Protein AF-A0A8X6HN02-F1 (afdb_monomer)

Mean predicted aligned error: 7.12 Å

Solvent-accessible surface area (backbone atoms only — not comparable to full-atom values): 11106 Å² total; per-residue (Å²): 135,84,81,75,77,73,76,77,75,73,55,66,67,59,53,46,51,54,50,59,74,65,63,52,75,76,54,28,46,44,58,98,80,38,50,38,28,74,19,7,43,42,25,61,61,29,62,76,74,53,45,43,25,30,63,88,34,75,57,55,61,65,59,53,56,48,50,49,67,78,41,48,88,45,48,56,96,58,94,55,69,80,38,61,24,41,68,33,34,38,48,51,52,49,49,51,24,51,75,45,71,40,63,60,59,36,74,68,53,41,49,51,41,30,36,17,64,23,65,72,3,54,53,33,32,60,52,55,55,52,41,58,55,34,49,81,70,39,29,40,74,52,89,61,49,58,39,43,37,38,35,55,80,42,47,48,33,33,40,39,34,40,43,34,42,35,37,32,24,34,44,41,95,87,73,44,82,50,60,76,74,52,74,45,78,48,74,50,76,51,72,51,71,53,69,89,84,71,78,76,128

Radius of gyration: 19.94 Å; Cα contacts (8 Å, |Δi|>4): 334; chains: 1; bounding box: 62×34×71 Å

Foldseek 3Di:
DDDDPPPPPPDLVVLLVVLVVVQDLVLQFFDPPQLQLLLLVQLVVFVLVAWEAEQNRTDDSVNLVVLCVVCVVLFDPDDDSNHRCLVSSLSSQQVVCVVNVHDAADPVVSSRCSRRVGCRGNVVSVQVSSQVSQVSVQKHWDDKHWYWYWYDPDNFKIKIKIWIWTFIFGQDPVRDTDDTDDIDIDMDIDMGGDPVPPPPD

Secondary structure (DSSP, 8-state):
-----------HHHHHHHHHHT--GGGGSPPTT-HHHHTTHHHHHHTTTSEEEETTEEEPHHHHHHHHHHTGGGS-SS--TTS--HHHHHHHHHHHHHHTTPPPPPHHHHHHHHHHSSTTTHHHHHHHHHHHHHHTTTEEE-S-EEEEEEEEEETTEEEEEEEEEEEEEEE-TTS-EEEEEEEEEEEEEEEEE--TT----

Nearest PDB structures (foldseek):
  7lhd-assembly1_IJ  TM=5.377E-01  e=2.340E-01  Qubevirus durum
  5vly-assembly1_A  TM=5.359E-01  e=3.553E-01  Qubevirus durum
  7tje-assembly1_A  TM=5.320E-01  e=4.512E-01  Bacteriophage sp.
  3lk4-assembly12_8  TM=4.249E-01  e=3.772E-01  Gallus gallus
  4akr-assembly2_D  TM=2.835E-01  e=2.798E-01  Dictyostelium discoideum AX2

Structure (mmCIF, N/CA/C/O backbone):
data_AF-A0A8X6HN02-F1
#
_entry.id   AF-A0A8X6HN02-F1
#
loop_
_atom_site.group_PDB
_atom_site.id
_atom_site.type_symbol
_atom_site.label_atom_id
_atom_site.label_alt_id
_atom_site.label_comp_id
_atom_site.label_asym_id
_atom_site.label_entity_id
_atom_site.label_seq_id
_atom_site.pdbx_PDB_ins_code
_atom_site.Cartn_x
_atom_site.Cartn_y
_atom_site.Cartn_z
_atom_site.occupancy
_atom_site.B_iso_or_equiv
_atom_site.auth_seq_id
_atom_site.auth_comp_id
_atom_site.auth_asym_id
_atom_site.auth_atom_id
_atom_site.pdbx_PDB_model_num
ATOM 1 N N . MET A 1 1 ? 42.655 6.999 -36.776 1.00 36.28 1 MET A N 1
ATOM 2 C CA . MET A 1 1 ? 41.777 5.921 -36.279 1.00 36.28 1 MET A CA 1
ATOM 3 C C . MET A 1 1 ? 41.527 6.195 -34.807 1.00 36.28 1 MET A C 1
ATOM 5 O O . MET A 1 1 ? 42.443 6.003 -34.022 1.00 36.28 1 MET A O 1
ATOM 9 N N . SER A 1 2 ? 40.370 6.755 -34.441 1.00 39.03 2 SER A N 1
ATOM 10 C CA . SER A 1 2 ? 40.001 6.890 -33.028 1.00 39.03 2 SER A CA 1
ATOM 11 C C . SER A 1 2 ? 39.350 5.587 -32.590 1.00 39.03 2 SER A C 1
ATOM 13 O O . SER A 1 2 ? 38.272 5.241 -33.067 1.00 39.03 2 SER A O 1
ATOM 15 N N . SER A 1 3 ? 40.027 4.849 -31.719 1.00 44.03 3 SER A N 1
ATOM 16 C CA . SER A 1 3 ? 39.416 3.762 -30.969 1.00 44.03 3 SER A CA 1
ATOM 17 C C . SER A 1 3 ? 38.422 4.376 -29.985 1.00 44.03 3 SER A C 1
ATOM 19 O O . SER A 1 3 ? 38.820 4.942 -28.966 1.00 44.03 3 SER A O 1
ATOM 21 N N . SER A 1 4 ? 37.136 4.318 -30.312 1.00 46.94 4 SER A N 1
ATOM 22 C CA . SER A 1 4 ? 36.069 4.555 -29.348 1.00 46.94 4 SER A CA 1
ATOM 23 C C . SER A 1 4 ? 36.165 3.438 -28.315 1.00 46.94 4 SER A C 1
ATOM 25 O O . SER A 1 4 ? 35.897 2.279 -28.626 1.00 46.94 4 SER A O 1
ATOM 27 N N . ILE A 1 5 ? 36.612 3.771 -27.108 1.00 44.69 5 ILE A N 1
ATOM 28 C CA . ILE A 1 5 ? 36.441 2.904 -25.946 1.00 44.69 5 ILE A CA 1
ATOM 29 C C . ILE A 1 5 ? 34.928 2.804 -25.773 1.00 44.69 5 ILE A C 1
ATOM 31 O O . ILE A 1 5 ? 34.278 3.799 -25.459 1.00 44.69 5 ILE A O 1
ATOM 35 N N . SER A 1 6 ? 34.347 1.646 -26.084 1.00 45.44 6 SER A N 1
ATOM 36 C CA . SER A 1 6 ? 32.984 1.366 -25.661 1.00 45.44 6 SER A CA 1
ATOM 37 C C . SER A 1 6 ? 33.009 1.398 -24.141 1.00 45.44 6 SER A C 1
ATOM 39 O O . SER A 1 6 ? 33.669 0.552 -23.536 1.00 45.44 6 SER A O 1
ATOM 41 N N . GLU A 1 7 ? 32.352 2.380 -23.529 1.00 46.88 7 GLU A N 1
ATOM 42 C CA . GLU A 1 7 ? 31.958 2.259 -22.131 1.00 46.88 7 GLU A CA 1
ATOM 43 C C . GLU A 1 7 ? 31.236 0.914 -22.019 1.00 46.88 7 GLU A C 1
ATOM 45 O O . GLU A 1 7 ? 30.189 0.715 -22.643 1.00 46.88 7 GLU A O 1
ATOM 50 N N . GLU A 1 8 ? 31.847 -0.052 -21.328 1.00 52.16 8 GLU A N 1
ATOM 51 C CA . GLU A 1 8 ? 31.150 -1.265 -20.925 1.00 52.16 8 GLU A CA 1
ATOM 52 C C . GLU A 1 8 ? 29.955 -0.792 -20.106 1.00 52.16 8 GLU A C 1
ATOM 54 O O . GLU A 1 8 ? 30.098 -0.393 -18.951 1.00 52.16 8 GLU A O 1
ATOM 59 N N . LYS A 1 9 ? 28.774 -0.759 -20.733 1.00 57.25 9 LYS A N 1
ATOM 60 C CA . LYS A 1 9 ? 27.532 -0.557 -20.001 1.00 57.25 9 LYS A CA 1
ATOM 61 C C . LYS A 1 9 ? 27.486 -1.664 -18.960 1.00 57.25 9 LYS A C 1
ATOM 63 O O . LYS A 1 9 ? 27.439 -2.843 -19.318 1.00 57.25 9 LYS A O 1
ATOM 68 N N . GLU A 1 10 ? 27.566 -1.262 -17.697 1.00 65.50 10 GLU A N 1
ATOM 69 C CA . GLU A 1 10 ? 27.508 -2.153 -16.548 1.00 65.50 10 GLU A CA 1
ATOM 70 C C . GLU A 1 10 ? 26.323 -3.115 -16.724 1.00 65.50 10 GLU A C 1
ATOM 72 O O . GLU A 1 10 ? 25.271 -2.735 -17.242 1.00 65.50 10 GLU A O 1
ATOM 77 N N . ASN A 1 11 ? 26.515 -4.396 -16.402 1.00 75.06 11 ASN A N 1
ATOM 78 C CA . ASN A 1 11 ? 25.484 -5.403 -16.626 1.00 75.06 11 ASN A CA 1
ATOM 79 C C . ASN A 1 11 ? 24.198 -4.980 -15.877 1.00 75.06 11 ASN A C 1
ATOM 81 O O . ASN A 1 11 ? 24.263 -4.849 -14.653 1.00 75.06 11 ASN A O 1
ATOM 85 N N . PRO A 1 12 ? 23.037 -4.837 -16.552 1.00 70.19 12 PRO A N 1
ATOM 86 C CA . PRO A 1 12 ? 21.799 -4.371 -15.923 1.00 70.19 12 PRO A CA 1
ATOM 87 C C . PRO A 1 12 ? 21.426 -5.163 -14.665 1.00 70.19 12 PRO A C 1
ATOM 89 O O . PRO A 1 12 ? 20.889 -4.616 -13.707 1.00 70.19 12 PRO A O 1
ATOM 92 N N . VAL A 1 13 ? 21.749 -6.461 -14.637 1.00 74.12 13 VAL A N 1
ATOM 93 C CA . VAL A 1 13 ? 21.521 -7.338 -13.482 1.00 74.12 13 VAL A CA 1
ATOM 94 C C . VAL A 1 13 ? 22.422 -6.959 -12.304 1.00 74.12 13 VAL A C 1
ATOM 96 O O . VAL A 1 13 ? 21.977 -6.990 -11.159 1.00 74.12 13 VAL A O 1
ATOM 99 N N . VAL A 1 14 ? 23.681 -6.597 -12.561 1.00 79.94 14 VAL A N 1
ATOM 100 C CA . VAL A 1 14 ? 24.628 -6.131 -11.533 1.00 79.94 14 VAL A CA 1
ATOM 101 C C . VAL A 1 14 ? 24.192 -4.772 -10.988 1.00 79.94 14 VAL A C 1
ATOM 103 O O . VAL A 1 14 ? 24.166 -4.591 -9.769 1.00 79.94 14 VAL A O 1
ATOM 106 N N . THR A 1 15 ? 23.766 -3.854 -11.859 1.00 78.44 15 THR A N 1
ATOM 107 C CA . THR A 1 15 ? 23.250 -2.540 -11.457 1.00 78.44 15 THR A CA 1
ATOM 108 C C . THR A 1 15 ? 21.973 -2.675 -10.622 1.00 78.44 15 THR A C 1
ATOM 110 O O . THR A 1 15 ? 21.894 -2.088 -9.543 1.00 78.44 15 THR A O 1
ATOM 113 N N . LEU A 1 16 ? 21.013 -3.511 -11.043 1.00 75.31 16 LEU A N 1
ATOM 114 C CA . LEU A 1 16 ? 19.782 -3.780 -10.286 1.00 75.31 16 LEU A CA 1
ATOM 115 C C . LEU A 1 16 ? 20.070 -4.396 -8.912 1.00 75.31 16 LEU A C 1
ATOM 117 O O . LEU A 1 16 ? 19.516 -3.942 -7.914 1.00 75.31 16 LEU A O 1
ATOM 121 N N . ARG A 1 17 ? 20.971 -5.388 -8.833 1.00 79.06 17 ARG A N 1
ATOM 122 C CA . ARG A 1 17 ? 21.394 -5.973 -7.547 1.00 79.06 17 ARG A CA 1
ATOM 123 C C . ARG A 1 17 ? 22.011 -4.923 -6.629 1.00 79.06 17 ARG A C 1
ATOM 125 O O . ARG A 1 17 ? 21.608 -4.804 -5.478 1.00 79.06 17 ARG A O 1
ATOM 132 N N . THR A 1 18 ? 22.922 -4.112 -7.159 1.00 81.88 18 THR A N 1
ATOM 133 C CA . THR A 1 18 ? 23.586 -3.045 -6.400 1.00 81.88 18 THR A CA 1
ATOM 134 C C . THR A 1 18 ? 22.593 -1.988 -5.903 1.00 81.88 18 THR A C 1
ATOM 136 O O . THR A 1 18 ? 22.734 -1.476 -4.793 1.00 81.88 18 THR A O 1
ATOM 139 N N . GLN A 1 19 ? 21.583 -1.629 -6.702 1.00 78.25 19 GLN A N 1
ATOM 140 C CA . GLN A 1 19 ? 20.538 -0.692 -6.281 1.00 78.25 19 GLN A CA 1
ATOM 141 C C . GLN A 1 19 ? 19.616 -1.295 -5.220 1.00 78.25 19 GLN A C 1
ATOM 143 O O . GLN A 1 19 ? 19.303 -0.612 -4.246 1.00 78.25 19 GLN A O 1
ATOM 148 N N . ALA A 1 20 ? 19.243 -2.569 -5.365 1.00 77.50 20 ALA A N 1
ATOM 149 C CA . ALA A 1 20 ? 18.461 -3.289 -4.366 1.00 77.50 20 ALA A CA 1
ATOM 150 C C . ALA A 1 20 ? 19.196 -3.362 -3.015 1.00 77.50 20 ALA A C 1
ATOM 152 O O . ALA A 1 20 ? 18.596 -3.107 -1.978 1.00 77.50 20 ALA A O 1
ATOM 153 N N . GLU A 1 21 ? 20.511 -3.605 -3.014 1.00 80.31 21 GLU A N 1
ATOM 154 C CA . GLU A 1 21 ? 21.339 -3.585 -1.796 1.00 80.31 21 GLU A CA 1
ATOM 155 C C . GLU A 1 21 ? 21.412 -2.197 -1.138 1.00 80.31 21 GLU A C 1
ATOM 157 O O . GLU A 1 21 ? 21.536 -2.079 0.080 1.00 80.31 21 GLU A O 1
ATOM 162 N N . LYS A 1 22 ? 21.313 -1.128 -1.936 1.00 79.69 22 LYS A N 1
ATOM 163 C CA . LYS A 1 22 ? 21.281 0.265 -1.462 1.00 79.69 22 LYS A CA 1
ATOM 164 C C . LYS A 1 22 ? 19.866 0.751 -1.132 1.00 79.69 22 LYS A C 1
ATOM 166 O O . LYS A 1 22 ? 19.693 1.924 -0.781 1.00 79.69 22 LYS A O 1
ATOM 171 N N . PHE A 1 23 ? 18.850 -0.100 -1.272 1.00 80.56 23 PHE A N 1
ATOM 172 C CA . PHE A 1 23 ? 17.465 0.275 -1.042 1.00 80.56 23 PHE A CA 1
ATOM 173 C C . PHE A 1 23 ? 17.213 0.475 0.456 1.00 80.56 23 PHE A C 1
ATOM 175 O O . PHE A 1 23 ? 17.103 -0.467 1.236 1.00 80.56 23 PHE A O 1
ATOM 182 N N . GLY A 1 24 ? 17.162 1.740 0.871 1.00 80.75 24 GLY A N 1
ATOM 183 C CA . GLY A 1 24 ? 16.934 2.123 2.259 1.00 80.75 24 GLY A CA 1
ATOM 184 C C . GLY A 1 24 ? 15.463 2.386 2.561 1.00 80.75 24 GLY A C 1
ATOM 185 O O . GLY A 1 24 ? 14.729 2.908 1.725 1.00 80.75 24 GLY A O 1
ATOM 186 N N . PHE A 1 25 ? 15.059 2.135 3.809 1.00 79.12 25 PHE A N 1
ATOM 187 C CA . PHE A 1 25 ? 13.698 2.389 4.294 1.00 79.12 25 PHE A CA 1
ATOM 188 C C . PHE A 1 25 ? 13.227 3.841 4.086 1.00 79.12 25 PHE A C 1
ATOM 190 O O . PHE A 1 25 ? 12.047 4.090 3.869 1.00 79.12 25 PHE A O 1
ATOM 197 N N . SER A 1 26 ? 14.138 4.820 4.082 1.00 82.94 26 SER A N 1
ATOM 198 C CA . SER A 1 26 ? 13.790 6.222 3.811 1.00 82.94 26 SER A CA 1
ATOM 199 C C . SER A 1 26 ? 13.181 6.448 2.425 1.00 82.94 26 SER A C 1
ATOM 201 O O . SER A 1 26 ? 12.472 7.430 2.250 1.00 82.94 26 SER A O 1
ATOM 203 N N . LYS A 1 27 ? 13.438 5.555 1.457 1.00 84.56 27 LYS A N 1
ATOM 204 C CA . LYS A 1 27 ? 12.867 5.608 0.101 1.00 84.56 27 LYS A CA 1
ATOM 205 C C . LYS A 1 27 ? 11.417 5.116 0.036 1.00 84.56 27 LYS A C 1
ATOM 207 O O . LYS A 1 27 ? 10.777 5.268 -0.995 1.00 84.56 27 LYS A O 1
ATOM 212 N N . LEU A 1 28 ? 10.914 4.519 1.119 1.00 86.44 28 LEU A N 1
ATOM 213 C CA . LEU A 1 28 ? 9.538 4.029 1.234 1.00 86.44 28 LEU A CA 1
ATOM 214 C C . LEU A 1 28 ? 8.586 5.063 1.819 1.00 86.44 28 LEU A C 1
ATOM 216 O O . LEU A 1 28 ? 7.374 4.886 1.754 1.00 86.44 28 LEU A O 1
ATOM 220 N N . ARG A 1 29 ? 9.120 6.122 2.427 1.00 90.00 29 ARG A N 1
ATOM 221 C CA . ARG A 1 29 ? 8.296 7.159 3.030 1.00 90.00 29 ARG A CA 1
ATOM 222 C C . ARG A 1 29 ? 8.008 8.260 2.034 1.00 90.00 29 ARG A C 1
ATOM 224 O O . ARG A 1 29 ? 8.902 8.690 1.305 1.00 90.00 29 ARG A O 1
ATOM 231 N N . ALA A 1 30 ? 6.778 8.755 2.066 1.00 89.00 30 ALA A N 1
ATOM 232 C CA . ALA A 1 30 ? 6.438 9.967 1.350 1.00 89.00 30 ALA A CA 1
ATOM 233 C C . ALA A 1 30 ? 7.315 11.135 1.841 1.00 89.00 30 ALA A C 1
ATOM 235 O O . ALA A 1 30 ? 7.705 11.210 3.013 1.00 89.00 30 ALA A O 1
ATOM 236 N N . GLY A 1 31 ? 7.638 12.057 0.931 1.00 87.75 31 GLY A N 1
ATOM 237 C CA . GLY A 1 31 ? 8.358 13.281 1.276 1.00 87.75 31 GLY A CA 1
ATOM 238 C C . GLY A 1 31 ? 7.611 14.090 2.341 1.00 87.75 31 GLY A C 1
ATOM 239 O O . GLY A 1 31 ? 6.380 14.122 2.371 1.00 87.75 31 GLY A O 1
ATOM 240 N N . LYS A 1 32 ? 8.346 14.785 3.215 1.00 88.00 32 LYS A N 1
ATOM 241 C CA . LYS A 1 32 ? 7.745 15.635 4.266 1.00 88.00 32 LYS A CA 1
ATOM 242 C C . LYS A 1 32 ? 6.899 16.780 3.699 1.00 88.00 32 LYS A C 1
ATOM 244 O O . LYS A 1 32 ? 6.040 17.314 4.386 1.00 88.00 32 LYS A O 1
ATOM 249 N N . ASP A 1 33 ? 7.179 17.168 2.466 1.00 91.31 33 ASP A N 1
ATOM 250 C CA . ASP A 1 33 ? 6.495 18.184 1.675 1.00 91.31 33 ASP A CA 1
ATOM 251 C C . ASP A 1 33 ? 5.363 17.613 0.803 1.00 91.31 33 ASP A C 1
ATOM 253 O O . ASP A 1 33 ? 4.618 18.378 0.192 1.00 91.31 33 ASP A O 1
ATOM 257 N N . ASN A 1 34 ? 5.178 16.287 0.770 1.00 91.56 34 ASN A N 1
ATOM 258 C CA . ASN A 1 34 ? 4.082 15.653 0.043 1.00 91.56 34 ASN A CA 1
ATOM 259 C C . ASN A 1 34 ? 2.759 15.841 0.804 1.00 91.56 34 ASN A C 1
ATOM 261 O O . ASN A 1 34 ? 2.356 15.003 1.610 1.00 91.56 34 ASN A O 1
ATOM 265 N N . ALA A 1 35 ? 2.101 16.976 0.573 1.00 92.75 35 ALA A N 1
ATOM 266 C CA . ALA A 1 35 ? 0.870 17.346 1.266 1.00 92.75 35 ALA A CA 1
ATOM 267 C C . ALA A 1 35 ? -0.258 16.312 1.094 1.00 92.75 35 ALA A C 1
ATOM 269 O O . ALA A 1 35 ? -0.987 16.070 2.048 1.00 92.75 35 ALA A O 1
ATOM 270 N N . GLU A 1 36 ? -0.372 15.672 -0.076 1.00 93.12 36 GLU A N 1
ATOM 271 C CA . GLU A 1 36 ? -1.428 14.685 -0.351 1.00 93.12 36 GLU A CA 1
ATOM 272 C C . GLU A 1 36 ? -1.232 13.383 0.439 1.00 93.12 36 GLU A C 1
ATOM 274 O O . GLU A 1 36 ? -2.192 12.840 0.988 1.00 93.12 36 GLU A O 1
ATOM 279 N N . ALA A 1 37 ? 0.008 12.898 0.542 1.00 93.88 37 ALA A N 1
ATOM 280 C CA . ALA A 1 37 ? 0.307 11.712 1.339 1.00 93.88 37 ALA A CA 1
ATOM 281 C C . ALA A 1 37 ? 0.177 12.013 2.838 1.00 93.88 37 ALA A C 1
ATOM 283 O O . ALA A 1 37 ? -0.470 11.273 3.579 1.00 93.88 37 ALA A O 1
ATOM 284 N N . ASN A 1 38 ? 0.733 13.145 3.282 1.00 94.25 38 ASN A N 1
ATOM 285 C CA . ASN A 1 38 ? 0.728 13.539 4.692 1.00 94.25 38 ASN A CA 1
ATOM 286 C C . ASN A 1 38 ? -0.671 13.906 5.216 1.00 94.25 38 ASN A C 1
ATOM 288 O O . ASN A 1 38 ? -0.902 13.837 6.420 1.00 94.25 38 ASN A O 1
ATOM 292 N N . SER A 1 39 ? -1.611 14.265 4.338 1.00 94.81 39 SER A N 1
ATOM 293 C CA . SER A 1 39 ? -3.017 14.481 4.695 1.00 94.81 39 SER A CA 1
ATOM 294 C C . SER A 1 39 ? -3.860 13.202 4.676 1.00 94.81 39 SER A C 1
ATOM 296 O O . SER A 1 39 ? -5.046 13.241 4.995 1.00 94.81 39 SER A O 1
ATOM 298 N N . GLY A 1 40 ? -3.278 12.057 4.301 1.00 95.56 40 GLY A N 1
ATOM 299 C CA . GLY A 1 40 ? -3.991 10.791 4.127 1.00 95.56 40 GLY A CA 1
ATOM 300 C C . GLY A 1 40 ? -4.863 10.731 2.867 1.00 95.56 40 GLY A C 1
ATOM 301 O O . GLY A 1 40 ? -5.518 9.713 2.641 1.00 95.56 40 GLY A O 1
ATOM 302 N N . ASN A 1 41 ? -4.870 11.780 2.034 1.00 95.31 41 ASN A N 1
ATOM 303 C CA . ASN A 1 41 ? -5.654 11.818 0.800 1.00 95.31 41 ASN A CA 1
ATOM 304 C C . ASN A 1 41 ? -5.187 10.735 -0.183 1.00 95.31 41 ASN A C 1
ATOM 306 O O . ASN A 1 41 ? -6.005 10.051 -0.789 1.00 95.31 41 ASN A O 1
ATOM 310 N N . THR A 1 42 ? -3.874 10.514 -0.298 1.00 94.94 42 THR A N 1
ATOM 311 C CA . THR A 1 42 ? -3.341 9.450 -1.163 1.00 94.94 42 THR A CA 1
ATOM 312 C C . THR A 1 42 ? -3.835 8.067 -0.724 1.00 94.94 42 THR A C 1
ATOM 314 O O . THR A 1 42 ? -4.343 7.322 -1.555 1.00 94.94 42 THR A O 1
ATOM 317 N N . ALA A 1 43 ? -3.810 7.743 0.576 1.00 96.38 43 ALA A N 1
ATOM 318 C CA . ALA A 1 43 ? -4.387 6.488 1.071 1.00 96.38 43 ALA A CA 1
ATOM 319 C C . ALA A 1 43 ? -5.897 6.394 0.795 1.00 96.38 43 ALA A C 1
ATOM 321 O O . ALA A 1 43 ? -6.368 5.365 0.316 1.00 96.38 43 ALA A O 1
ATOM 322 N N . PHE A 1 44 ? -6.649 7.478 1.018 1.00 95.56 44 PHE A N 1
ATOM 323 C CA . PHE A 1 44 ? -8.066 7.557 0.651 1.00 95.56 44 PHE A CA 1
ATOM 324 C C . PHE A 1 44 ? -8.318 7.310 -0.847 1.00 95.56 44 PHE A C 1
ATOM 326 O O . PHE A 1 44 ? -9.330 6.726 -1.215 1.00 95.56 44 PHE A O 1
ATOM 333 N N . LEU A 1 45 ? -7.442 7.725 -1.751 1.00 94.56 45 LEU A N 1
ATOM 334 C CA . LEU A 1 45 ? -7.626 7.423 -3.172 1.00 94.56 45 LEU A CA 1
ATOM 335 C C . LEU A 1 45 ? -7.224 5.982 -3.504 1.00 94.56 45 LEU A C 1
ATOM 337 O O . LEU A 1 45 ? -7.840 5.340 -4.358 1.00 94.56 45 LEU A O 1
ATOM 341 N N . ASP A 1 46 ? -6.210 5.471 -2.814 1.00 95.25 46 ASP A N 1
ATOM 342 C CA . ASP A 1 46 ? -5.540 4.238 -3.197 1.00 95.25 46 ASP A CA 1
ATOM 343 C C . ASP A 1 46 ? -6.119 2.978 -2.556 1.00 95.25 46 ASP A C 1
ATOM 345 O O . ASP A 1 46 ? -5.895 1.896 -3.098 1.00 95.25 46 ASP A O 1
ATOM 349 N N . PHE A 1 47 ? -6.950 3.069 -1.507 1.00 96.44 47 PHE A N 1
ATOM 350 C CA . PHE A 1 47 ? -7.629 1.876 -0.978 1.00 96.44 47 PHE A CA 1
ATOM 351 C C . PHE A 1 47 ? -8.415 1.116 -2.062 1.00 96.44 47 PHE A C 1
ATOM 353 O O . PHE A 1 47 ? -8.462 -0.105 -2.042 1.00 96.44 47 PHE A O 1
ATOM 360 N N . GLN A 1 48 ? -9.011 1.816 -3.033 1.00 94.19 48 GLN A N 1
ATOM 361 C CA . GLN A 1 48 ? -9.732 1.189 -4.154 1.00 94.19 48 GLN A CA 1
ATOM 362 C C . GLN A 1 48 ? -8.816 0.744 -5.309 1.00 94.19 48 GLN A C 1
ATOM 364 O O . GLN A 1 48 ? -9.230 -0.036 -6.172 1.00 94.19 48 GLN A O 1
ATOM 369 N N . ARG A 1 49 ? -7.579 1.247 -5.355 1.00 91.88 49 ARG A N 1
ATOM 370 C CA . ARG A 1 49 ? -6.621 1.016 -6.449 1.00 91.88 49 ARG A CA 1
ATOM 371 C C . ARG A 1 49 ? -5.625 -0.094 -6.138 1.00 91.88 49 ARG A C 1
ATOM 373 O O . ARG A 1 49 ? -5.104 -0.700 -7.066 1.00 91.88 49 ARG A O 1
ATOM 380 N N . MET A 1 50 ? -5.386 -0.357 -4.859 1.00 92.81 50 MET A N 1
ATOM 381 C CA . MET A 1 50 ? -4.421 -1.338 -4.375 1.00 92.81 50 MET A CA 1
ATOM 382 C C . MET A 1 50 ? -5.113 -2.596 -3.851 1.00 92.81 50 MET A C 1
ATOM 384 O O . MET A 1 50 ? -6.241 -2.544 -3.358 1.00 92.81 50 MET A O 1
ATOM 388 N N . ASP A 1 51 ? -4.408 -3.723 -3.922 1.00 95.44 51 ASP A N 1
ATOM 389 C CA . ASP A 1 51 ? -4.852 -4.982 -3.334 1.00 95.44 51 ASP A CA 1
ATOM 390 C C . ASP A 1 51 ? -4.184 -5.193 -1.967 1.00 95.44 51 ASP A C 1
ATOM 392 O O . ASP A 1 51 ? -2.958 -5.117 -1.829 1.00 95.44 51 ASP A O 1
ATOM 396 N N . PHE A 1 52 ? -5.002 -5.476 -0.948 1.00 97.44 52 PHE A N 1
ATOM 397 C CA . PHE A 1 52 ? -4.549 -5.670 0.429 1.00 97.44 52 PHE A CA 1
ATOM 398 C C . PHE A 1 52 ? -4.837 -7.083 0.931 1.00 97.44 52 PHE A C 1
ATOM 400 O O . PHE A 1 52 ? -5.915 -7.650 0.719 1.00 97.44 52 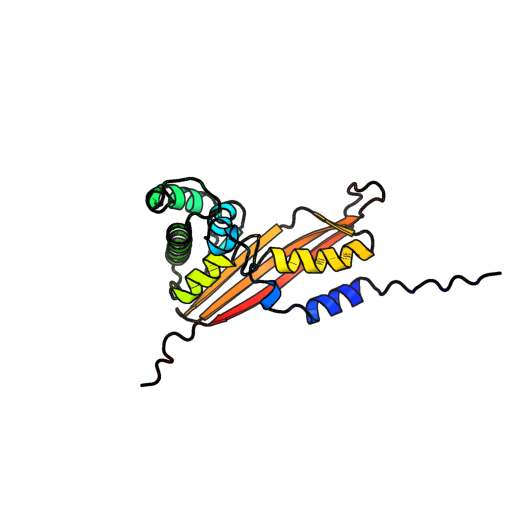PHE A O 1
ATOM 407 N N . VAL A 1 53 ? -3.887 -7.619 1.688 1.00 98.31 53 VAL A N 1
ATOM 408 C CA . VAL A 1 53 ? -4.032 -8.834 2.488 1.00 98.31 53 VAL A CA 1
ATOM 409 C C . VAL A 1 53 ? -3.672 -8.480 3.925 1.00 98.31 53 VAL A C 1
ATOM 411 O O . VAL A 1 53 ? -2.601 -7.947 4.177 1.00 98.31 53 VAL A O 1
ATOM 414 N N . ILE A 1 54 ? -4.553 -8.762 4.880 1.00 98.44 54 ILE A N 1
ATOM 415 C CA . ILE A 1 54 ? -4.303 -8.502 6.301 1.00 98.44 54 ILE A CA 1
ATOM 416 C C . ILE A 1 54 ? -4.313 -9.827 7.055 1.00 98.44 54 ILE A C 1
ATOM 418 O O . ILE A 1 54 ? -5.315 -10.542 6.994 1.00 98.44 54 ILE A O 1
ATOM 422 N N . ASN A 1 55 ? -3.224 -10.177 7.747 1.00 97.62 55 ASN A N 1
ATOM 423 C CA . ASN A 1 55 ? -3.066 -11.457 8.457 1.00 97.62 55 ASN A CA 1
ATOM 424 C C . ASN A 1 55 ? -3.508 -12.667 7.605 1.00 97.62 55 ASN A C 1
ATOM 426 O O . ASN A 1 55 ? -4.270 -13.529 8.048 1.00 97.62 55 ASN A O 1
ATOM 430 N N . GLY A 1 56 ? -3.085 -12.694 6.338 1.00 97.38 56 GLY A N 1
ATOM 431 C CA . GLY A 1 56 ? -3.437 -13.741 5.371 1.00 97.38 56 GLY A CA 1
ATOM 432 C C . GLY A 1 56 ? -4.862 -13.687 4.798 1.00 97.38 56 GLY A C 1
ATOM 433 O O . GLY A 1 56 ? -5.203 -14.516 3.954 1.00 97.38 56 GLY A O 1
ATOM 434 N N . LYS A 1 57 ? -5.708 -12.729 5.199 1.00 98.38 57 LYS A N 1
ATOM 435 C CA . LYS A 1 57 ? -7.061 -12.551 4.652 1.00 98.38 57 LYS A CA 1
ATOM 436 C C . LYS A 1 57 ? -7.106 -11.408 3.636 1.00 98.38 57 LYS A C 1
ATOM 438 O O . LYS A 1 57 ? -6.818 -10.262 3.966 1.00 98.38 57 LYS A O 1
ATOM 443 N N . SER A 1 58 ? -7.510 -11.724 2.405 1.00 98.19 58 SER A N 1
ATOM 444 C CA . SER A 1 58 ? -7.710 -10.727 1.344 1.00 98.19 58 SER A CA 1
ATOM 445 C C . SER A 1 58 ? -8.850 -9.762 1.688 1.00 98.19 58 SER A C 1
ATOM 447 O O . SER A 1 58 ? -9.904 -10.172 2.193 1.00 98.19 58 SER A O 1
ATOM 449 N N . ILE A 1 59 ? -8.622 -8.480 1.408 1.00 98.38 59 ILE A N 1
ATOM 450 C CA . ILE A 1 59 ? -9.595 -7.397 1.537 1.00 98.38 59 ILE A CA 1
ATOM 451 C C . ILE A 1 59 ? -10.141 -7.089 0.142 1.00 98.38 59 ILE A C 1
ATOM 453 O O . ILE A 1 59 ? -9.389 -6.709 -0.752 1.00 98.38 59 ILE A O 1
ATOM 457 N N . SER A 1 60 ? -11.448 -7.263 -0.058 1.00 97.75 60 SER A N 1
ATOM 458 C CA . SER A 1 60 ? -12.079 -7.004 -1.355 1.00 97.75 60 SER A CA 1
ATOM 459 C C . SER A 1 60 ? -12.360 -5.515 -1.568 1.00 97.75 60 SER A C 1
ATOM 461 O O . SER A 1 60 ? -12.648 -4.779 -0.623 1.00 97.75 60 SER A O 1
ATOM 463 N N . ARG A 1 61 ? -12.369 -5.084 -2.835 1.00 96.62 61 ARG A N 1
ATOM 464 C CA . ARG A 1 61 ? -12.788 -3.724 -3.222 1.00 96.62 61 ARG A CA 1
ATOM 465 C C . ARG A 1 61 ? -14.229 -3.412 -2.803 1.00 96.62 61 ARG A C 1
ATOM 467 O O . ARG A 1 61 ? -14.512 -2.276 -2.429 1.00 96.62 61 ARG A O 1
ATOM 474 N N . ASP A 1 62 ? -15.102 -4.422 -2.796 1.00 97.88 62 ASP A N 1
ATOM 475 C CA . ASP A 1 62 ? -16.492 -4.295 -2.339 1.00 97.88 62 ASP A CA 1
ATOM 476 C C . ASP A 1 62 ? -16.568 -3.939 -0.851 1.00 97.88 62 ASP A C 1
ATOM 478 O O . ASP A 1 62 ? -17.253 -2.986 -0.489 1.00 97.88 62 ASP A O 1
ATOM 482 N N . LEU A 1 63 ? -15.794 -4.626 0.001 1.00 98.25 63 LEU A N 1
ATOM 483 C CA . LEU A 1 63 ? -15.704 -4.295 1.425 1.00 98.25 63 LEU A CA 1
ATOM 484 C C . LEU A 1 63 ? -15.196 -2.864 1.618 1.00 98.25 63 LEU A C 1
ATOM 486 O O . LEU A 1 63 ? -15.746 -2.107 2.411 1.00 98.25 63 LEU A O 1
ATOM 490 N N . ILE A 1 64 ? -14.163 -2.464 0.875 1.00 98.12 64 ILE A N 1
ATOM 491 C CA . ILE A 1 64 ? -13.644 -1.094 0.948 1.00 98.12 64 ILE A CA 1
ATOM 492 C C . ILE A 1 64 ? -14.729 -0.098 0.513 1.00 98.12 64 ILE A C 1
ATOM 494 O O . ILE A 1 64 ? -14.911 0.928 1.161 1.00 98.12 64 ILE A O 1
ATOM 498 N N . ALA A 1 65 ? -15.501 -0.395 -0.534 1.00 97.88 65 ALA A N 1
ATOM 499 C CA . ALA A 1 65 ? -16.571 0.482 -1.006 1.00 97.88 65 ALA A CA 1
ATOM 500 C C . ALA A 1 65 ? -17.715 0.613 0.016 1.00 97.88 65 ALA A C 1
ATOM 502 O O . ALA A 1 65 ? -18.324 1.679 0.121 1.00 97.88 65 ALA A O 1
ATOM 503 N N . GLU A 1 66 ? -18.003 -0.443 0.778 1.00 98.31 66 GLU A N 1
ATOM 504 C CA . GLU A 1 66 ? -18.938 -0.404 1.907 1.00 98.31 66 GLU A CA 1
ATOM 505 C C . GLU A 1 66 ? -18.408 0.486 3.036 1.00 98.31 66 GLU A C 1
ATOM 507 O O . GLU A 1 66 ? -19.104 1.414 3.448 1.00 98.31 66 GLU A O 1
ATOM 512 N N . LEU A 1 67 ? -17.147 0.305 3.448 1.00 98.25 67 LEU A N 1
ATOM 513 C CA . LEU A 1 67 ? -16.511 1.133 4.481 1.00 98.25 67 LEU A CA 1
ATOM 514 C C . LEU A 1 67 ? -16.503 2.628 4.120 1.00 98.25 67 LEU A C 1
ATOM 516 O O . LEU A 1 67 ? -16.624 3.477 5.001 1.00 98.25 67 LEU A O 1
ATOM 520 N N . TYR A 1 68 ? -16.409 2.966 2.829 1.00 97.31 68 TYR A N 1
ATOM 521 C CA . TYR A 1 68 ? -16.499 4.355 2.366 1.00 97.31 68 TYR A CA 1
ATOM 522 C C . TYR A 1 68 ? -17.870 4.959 2.632 1.00 97.31 68 TYR A C 1
ATOM 524 O O . TYR A 1 68 ? -17.959 6.098 3.083 1.00 97.31 68 TYR A O 1
ATOM 532 N N . LYS A 1 69 ? -18.932 4.194 2.376 1.00 97.25 69 LYS A N 1
ATOM 533 C CA . LYS A 1 69 ? -20.308 4.633 2.627 1.00 97.25 69 LYS A CA 1
ATOM 534 C C . LYS A 1 69 ? -20.593 4.725 4.122 1.00 97.25 69 LYS A C 1
ATOM 536 O O . LYS A 1 69 ? -21.261 5.652 4.553 1.00 97.25 69 LYS A O 1
ATOM 541 N N . GLU A 1 70 ? -20.085 3.783 4.914 1.00 98.00 70 GLU A N 1
ATOM 542 C CA . GLU A 1 70 ? -20.304 3.752 6.365 1.00 98.00 70 GLU A CA 1
ATOM 543 C C . GLU A 1 70 ? -19.590 4.879 7.120 1.00 98.00 70 GLU A C 1
ATOM 545 O O . GLU A 1 70 ? -19.974 5.229 8.241 1.00 98.00 70 GLU A O 1
ATOM 550 N N . HIS A 1 71 ? -18.516 5.422 6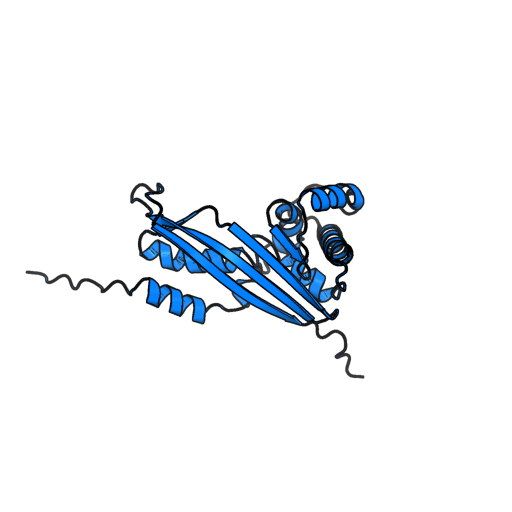.549 1.00 96.88 71 HIS A N 1
ATOM 551 C CA . HIS A 1 71 ? -17.647 6.391 7.215 1.00 96.88 71 HIS A CA 1
ATOM 552 C C . HIS A 1 71 ? -17.528 7.720 6.467 1.00 96.88 71 HIS A C 1
ATOM 554 O O . HIS A 1 71 ? -16.641 8.511 6.781 1.00 96.88 71 HIS A O 1
ATOM 560 N N . ASP A 1 72 ? -18.446 8.004 5.542 1.00 94.94 72 ASP A N 1
ATOM 561 C CA . ASP A 1 72 ? -18.502 9.249 4.767 1.00 94.94 72 ASP A CA 1
ATOM 562 C C . ASP A 1 72 ? -18.487 10.513 5.647 1.00 94.94 72 ASP A C 1
ATOM 564 O O . ASP A 1 72 ? -17.857 11.509 5.311 1.00 94.94 72 ASP A O 1
ATOM 568 N N . SER A 1 73 ? -19.097 10.447 6.829 1.00 95.31 73 SER A N 1
ATOM 569 C CA . SER A 1 73 ? -19.136 11.526 7.818 1.00 95.31 73 SER A CA 1
ATOM 570 C C . SER A 1 73 ? -17.763 11.930 8.368 1.00 95.31 73 SER A C 1
ATOM 572 O O . SER A 1 73 ? -17.646 13.003 8.964 1.00 95.31 73 SER A O 1
ATOM 574 N N . LEU A 1 74 ? -16.735 11.091 8.187 1.00 95.94 74 LEU A N 1
ATOM 575 C CA . LEU A 1 74 ? -15.343 11.390 8.538 1.00 95.94 74 LEU A CA 1
ATOM 576 C C . LEU A 1 74 ? -14.577 12.080 7.405 1.00 95.94 74 LEU A C 1
ATOM 578 O O . LEU A 1 74 ? -13.438 12.492 7.626 1.00 95.94 74 LEU A O 1
ATOM 582 N N . LEU A 1 75 ? -15.160 12.182 6.207 1.00 93.75 75 LEU A N 1
ATOM 583 C CA . LEU A 1 75 ? -14.546 12.899 5.099 1.00 93.75 75 LEU A CA 1
ATOM 584 C C . LEU A 1 75 ? -14.593 14.412 5.357 1.00 93.75 75 LEU A C 1
ATOM 586 O O . LEU A 1 75 ? -15.534 14.923 5.980 1.00 93.75 75 LEU A O 1
ATOM 590 N N . PRO A 1 76 ? -13.584 15.154 4.881 1.00 90.31 76 PRO A N 1
ATOM 591 C CA . PRO A 1 76 ? -13.603 16.603 4.963 1.00 90.31 76 PRO A CA 1
ATOM 592 C C . PRO A 1 76 ? -14.801 17.185 4.201 1.00 90.31 76 PRO A C 1
ATOM 594 O O . PRO A 1 76 ? -15.232 16.672 3.172 1.00 90.31 76 PRO A O 1
ATOM 597 N N . LYS A 1 77 ? -15.358 18.280 4.730 1.00 83.81 77 LYS A N 1
ATOM 598 C CA . LYS A 1 77 ? -16.561 18.932 4.175 1.00 83.81 77 LYS A CA 1
ATOM 599 C C . LYS A 1 77 ? -16.285 19.738 2.904 1.00 83.81 77 LYS A C 1
ATOM 601 O O . LYS A 1 77 ? -17.225 20.114 2.207 1.00 83.81 77 LYS A O 1
ATOM 606 N N . SER A 1 78 ? -15.021 20.036 2.641 1.00 76.50 78 SER A N 1
ATOM 607 C CA . SER A 1 78 ? -14.523 20.643 1.413 1.00 76.50 78 SER A CA 1
ATOM 608 C C . SER A 1 78 ? -13.642 19.636 0.689 1.00 76.50 78 SER A C 1
ATOM 610 O O . SER A 1 78 ? -12.905 18.879 1.312 1.00 76.50 78 SER A O 1
ATOM 612 N N . GLU A 1 79 ? -13.703 19.643 -0.639 1.00 66.31 79 GLU A N 1
ATOM 613 C CA . GLU A 1 79 ? -12.767 18.888 -1.464 1.00 66.31 79 GLU A CA 1
ATOM 614 C C . GLU A 1 79 ? -11.526 19.753 -1.707 1.00 66.31 79 GLU A C 1
ATOM 616 O O . GLU A 1 79 ? -11.585 20.805 -2.347 1.00 66.31 79 GLU A O 1
ATOM 621 N N . GLY A 1 80 ? -10.385 19.329 -1.169 1.00 64.88 80 GLY A N 1
ATOM 622 C CA . GLY A 1 80 ? -9.112 20.017 -1.336 1.00 64.88 80 GLY A CA 1
ATOM 623 C C . GLY A 1 80 ? -7.931 19.113 -1.000 1.00 64.88 80 GLY A C 1
ATOM 624 O O . GLY A 1 80 ? -8.031 18.224 -0.159 1.00 64.88 80 GLY A O 1
ATOM 625 N N . LYS A 1 81 ? -6.785 19.347 -1.649 1.00 57.47 81 LYS A N 1
ATOM 626 C CA . LYS A 1 81 ? -5.555 18.545 -1.475 1.00 57.47 81 LYS A CA 1
ATOM 627 C C . LYS A 1 81 ? -4.942 18.629 -0.066 1.00 57.47 81 LYS A C 1
ATOM 629 O O . LYS A 1 81 ? -4.158 17.763 0.307 1.00 57.47 81 LYS A O 1
ATOM 634 N N . ASN A 1 82 ? -5.318 19.655 0.701 1.00 66.44 82 ASN A N 1
ATOM 635 C CA . ASN A 1 82 ? -4.802 19.945 2.044 1.00 66.44 82 ASN A CA 1
ATOM 636 C C . ASN A 1 82 ? -5.795 19.602 3.161 1.00 66.44 82 ASN A C 1
ATOM 638 O O . ASN A 1 82 ? -5.565 19.949 4.317 1.00 66.44 82 ASN A O 1
ATOM 642 N N . GLU A 1 83 ? -6.918 18.989 2.809 1.00 87.00 83 GLU A N 1
ATOM 643 C CA . GLU A 1 83 ? -7.919 18.578 3.780 1.00 87.00 83 GLU A CA 1
ATOM 644 C C . GLU A 1 83 ? -7.463 17.316 4.505 1.00 87.00 83 GLU A C 1
ATOM 646 O O . GLU A 1 83 ? -6.763 16.488 3.929 1.00 87.00 83 GLU A O 1
ATOM 651 N N . ASP A 1 84 ? -7.829 17.174 5.776 1.00 93.12 84 ASP A N 1
ATOM 652 C CA . ASP A 1 84 ? -7.350 16.067 6.602 1.00 93.12 84 ASP A CA 1
ATOM 653 C C . ASP A 1 84 ? -8.219 14.815 6.408 1.00 93.12 84 ASP A C 1
ATOM 655 O O . ASP A 1 84 ? -9.262 14.657 7.043 1.00 93.12 84 ASP A O 1
ATOM 659 N N . TYR A 1 85 ? -7.780 13.907 5.533 1.00 96.31 85 TYR A N 1
ATOM 660 C CA . TYR A 1 85 ? -8.413 12.603 5.296 1.00 96.31 85 TYR A CA 1
ATOM 661 C C . TYR A 1 85 ? -7.932 11.529 6.279 1.00 96.31 85 TYR A C 1
ATOM 663 O O . TYR A 1 85 ? -8.458 10.411 6.281 1.00 96.31 85 TYR A O 1
ATOM 671 N N . ARG A 1 86 ? -6.947 11.825 7.139 1.00 96.50 86 ARG A N 1
ATOM 672 C CA . ARG A 1 86 ? -6.370 10.834 8.060 1.00 96.50 86 ARG A CA 1
ATOM 673 C C . ARG A 1 86 ? -7.396 10.202 9.001 1.00 96.50 86 ARG A C 1
ATOM 675 O O . ARG A 1 86 ? -7.287 8.993 9.209 1.00 96.50 86 ARG A O 1
ATOM 682 N N . PRO A 1 87 ? -8.400 10.919 9.556 1.00 97.31 87 PRO A N 1
ATOM 683 C CA . PRO A 1 87 ? -9.427 10.290 10.387 1.00 97.31 87 PRO A CA 1
ATOM 684 C C . PRO A 1 87 ? -10.181 9.181 9.647 1.00 97.31 87 PRO A C 1
ATOM 686 O O . PRO A 1 87 ? -10.354 8.087 10.190 1.00 97.31 87 PRO A O 1
ATOM 689 N N . PHE A 1 88 ? -10.565 9.441 8.395 1.00 97.62 88 PHE A N 1
ATOM 690 C CA . PHE A 1 88 ? -11.217 8.466 7.531 1.00 97.62 88 PHE A CA 1
ATOM 691 C C . PHE A 1 88 ? -10.278 7.296 7.208 1.00 97.62 88 PHE A C 1
ATOM 693 O O . PHE A 1 88 ? -10.612 6.142 7.475 1.00 97.62 88 PHE A O 1
ATOM 700 N N . ALA A 1 89 ? -9.073 7.577 6.703 1.00 97.75 89 ALA A N 1
ATOM 701 C CA . ALA A 1 89 ? -8.143 6.534 6.276 1.00 97.75 89 ALA A CA 1
ATOM 702 C C . ALA A 1 89 ? -7.720 5.616 7.435 1.00 97.75 89 ALA A C 1
ATOM 704 O O . ALA A 1 89 ? -7.704 4.390 7.305 1.00 97.75 89 ALA A O 1
ATOM 705 N N . ARG A 1 90 ? -7.474 6.194 8.617 1.00 98.38 90 ARG A N 1
ATOM 706 C CA . ARG A 1 90 ? -7.214 5.449 9.854 1.00 98.38 90 ARG A CA 1
ATOM 707 C C . ARG A 1 90 ? -8.380 4.532 10.205 1.00 98.38 90 ARG A C 1
ATOM 709 O O . ARG A 1 90 ? -8.161 3.400 10.633 1.00 98.38 90 ARG A O 1
ATOM 716 N N . LYS A 1 91 ? -9.617 5.017 10.067 1.00 98.44 91 LYS A N 1
ATOM 717 C CA . LYS A 1 91 ? -10.819 4.233 10.358 1.00 98.44 91 LYS A CA 1
ATOM 718 C C . LYS A 1 91 ? -10.955 3.052 9.396 1.00 98.44 91 LYS A C 1
ATOM 720 O O . LYS A 1 91 ? -11.170 1.943 9.876 1.00 98.44 91 LYS A O 1
ATOM 725 N N . VAL A 1 92 ? -10.742 3.260 8.096 1.00 98.50 92 VAL A N 1
ATOM 726 C CA . VAL A 1 92 ? -10.752 2.186 7.087 1.00 98.50 92 VAL A CA 1
ATOM 727 C C . VAL A 1 92 ? -9.719 1.110 7.420 1.00 98.50 92 VAL A C 1
ATOM 729 O O . VAL A 1 92 ? -10.092 -0.056 7.531 1.00 98.50 92 VAL A O 1
ATOM 732 N N . PHE A 1 93 ? -8.463 1.479 7.708 1.00 98.44 93 PHE A N 1
ATOM 733 C CA . PHE A 1 93 ? -7.460 0.501 8.149 1.00 98.44 93 PHE A CA 1
ATOM 734 C C . PHE A 1 93 ? -7.914 -0.270 9.399 1.00 98.44 93 PHE A C 1
ATOM 736 O O . PHE A 1 93 ? -7.853 -1.499 9.407 1.00 98.44 93 PHE A O 1
ATOM 743 N N . LYS A 1 94 ? -8.422 0.413 10.441 1.00 98.50 94 LYS A N 1
ATOM 744 C CA . LYS A 1 94 ? -8.933 -0.250 11.661 1.00 98.50 94 LYS A CA 1
ATOM 745 C C . LYS A 1 94 ? -10.004 -1.298 11.336 1.00 98.50 94 LYS A C 1
ATOM 747 O O . LYS A 1 94 ? -9.981 -2.383 11.915 1.00 98.50 94 LYS A O 1
ATOM 752 N N . GLU A 1 95 ? -10.935 -0.991 10.436 1.00 98.56 95 GLU A N 1
ATOM 753 C CA . GLU A 1 95 ? -11.988 -1.932 10.042 1.00 98.56 95 GLU A CA 1
ATOM 754 C C . GLU A 1 95 ? -11.464 -3.071 9.152 1.00 98.56 95 GLU A C 1
ATOM 756 O O . GLU A 1 95 ? -11.896 -4.209 9.327 1.00 98.56 95 GLU A O 1
ATOM 761 N N . MET A 1 96 ? -10.461 -2.835 8.296 1.00 98.56 96 MET A N 1
ATOM 762 C CA . MET A 1 96 ? -9.780 -3.905 7.550 1.00 98.56 96 MET A CA 1
ATOM 763 C C . MET A 1 96 ? -9.123 -4.930 8.493 1.00 98.56 96 MET A C 1
ATOM 765 O O . MET A 1 96 ? -9.324 -6.133 8.316 1.00 98.56 96 MET A O 1
ATOM 769 N N . PHE A 1 97 ? -8.409 -4.479 9.536 1.00 98.56 97 PHE A N 1
ATOM 770 C CA . PHE A 1 97 ? -7.838 -5.371 10.559 1.00 98.56 97 PHE A CA 1
ATOM 771 C C . PHE A 1 97 ? -8.920 -6.169 11.295 1.00 98.56 97 PHE A C 1
ATOM 773 O O . PHE A 1 97 ? -8.822 -7.392 11.421 1.00 98.56 97 PHE A O 1
ATOM 780 N N . LYS A 1 98 ? -10.005 -5.513 11.722 1.00 98.25 98 LYS A N 1
ATOM 781 C CA . LYS A 1 98 ? -11.125 -6.194 12.391 1.00 98.25 98 LYS A CA 1
ATOM 782 C C . LYS A 1 98 ? -11.811 -7.216 11.490 1.00 98.25 98 LYS A C 1
ATOM 784 O O . LYS A 1 98 ? -12.082 -8.331 11.931 1.00 98.25 98 LYS A O 1
ATOM 789 N N . TYR A 1 99 ? -12.063 -6.871 10.228 1.00 98.44 99 TYR A N 1
ATOM 790 C CA . TYR A 1 99 ? -12.629 -7.790 9.243 1.00 98.44 99 TYR A CA 1
ATOM 791 C C . TYR A 1 99 ? -11.729 -9.012 9.035 1.00 98.44 99 TYR A C 1
ATOM 793 O O . TYR A 1 99 ? -12.216 -10.144 8.904 1.00 98.44 99 TYR A O 1
ATOM 801 N N . ALA A 1 100 ? -10.412 -8.805 9.049 1.00 98.19 100 ALA A N 1
ATOM 802 C CA . ALA A 1 100 ? -9.423 -9.869 8.992 1.00 98.19 100 ALA A CA 1
ATOM 803 C C . ALA A 1 100 ? -9.372 -10.744 10.259 1.00 98.19 100 ALA A C 1
ATOM 805 O O . ALA A 1 100 ? -8.719 -11.783 10.252 1.00 98.19 100 ALA A O 1
ATOM 806 N N . LYS A 1 101 ? -10.097 -10.368 11.326 1.00 97.62 101 LYS A N 1
ATOM 807 C CA . LYS A 1 101 ? -9.970 -10.929 12.682 1.00 97.62 101 LYS A CA 1
ATOM 808 C C . LYS A 1 101 ? -8.538 -10.821 13.219 1.00 97.62 101 LYS A C 1
ATOM 810 O O . LYS A 1 101 ? -8.111 -11.653 14.017 1.00 97.62 101 LYS A O 1
ATOM 815 N N . ALA A 1 102 ? -7.814 -9.805 12.761 1.00 97.12 102 ALA A N 1
ATOM 816 C CA . ALA A 1 102 ? -6.478 -9.473 13.211 1.00 97.12 102 ALA A CA 1
ATOM 817 C C . ALA A 1 102 ? -6.539 -8.523 14.411 1.00 97.12 102 ALA A C 1
ATOM 819 O O . ALA A 1 102 ? -7.537 -7.831 14.642 1.00 97.12 102 ALA A O 1
ATOM 820 N N . GLU A 1 103 ? -5.445 -8.470 15.161 1.00 96.38 103 GLU A N 1
ATOM 821 C CA . GLU A 1 103 ? -5.235 -7.401 16.126 1.00 96.38 103 GLU A CA 1
ATOM 822 C C . GLU A 1 103 ? -5.129 -6.052 15.402 1.00 96.38 103 GLU A C 1
ATOM 824 O O . GLU A 1 103 ? -4.631 -5.966 14.280 1.00 96.38 103 GLU A O 1
ATOM 829 N N . VAL A 1 104 ? -5.640 -4.996 16.036 1.00 97.31 104 VAL A N 1
ATOM 830 C CA . VAL A 1 104 ? -5.559 -3.637 15.496 1.00 97.31 104 VAL A CA 1
ATOM 831 C C . VAL A 1 104 ? -4.252 -3.002 15.984 1.00 97.31 104 VAL A C 1
ATOM 833 O O . VAL A 1 104 ? -4.057 -2.936 17.204 1.00 97.31 104 VAL A O 1
ATOM 836 N N . PRO A 1 105 ? -3.384 -2.511 15.078 1.00 97.38 105 PRO A N 1
ATOM 837 C CA . PRO A 1 105 ? -2.151 -1.829 15.452 1.00 97.38 105 PRO A CA 1
ATOM 838 C C . PRO A 1 105 ? -2.397 -0.565 16.280 1.00 97.38 105 PRO A C 1
ATOM 840 O O . PRO A 1 105 ? -3.492 0.007 16.271 1.00 97.38 105 PRO A O 1
ATOM 843 N N . SER A 1 106 ? -1.356 -0.097 16.964 1.00 96.69 106 SER A N 1
ATOM 844 C CA . SER A 1 106 ? -1.393 1.142 17.727 1.00 96.69 106 SER A CA 1
ATOM 845 C C . SER A 1 106 ? -1.623 2.352 16.820 1.00 96.69 106 SER A C 1
ATOM 847 O O . SER A 1 106 ? -1.417 2.314 15.602 1.00 96.69 106 SER A O 1
ATOM 849 N N . ASP A 1 107 ? -2.059 3.463 17.413 1.00 95.75 107 ASP A N 1
ATOM 850 C CA . ASP A 1 107 ? -2.375 4.667 16.646 1.00 95.75 107 ASP A CA 1
ATOM 851 C C . ASP A 1 107 ? -1.152 5.253 15.919 1.00 95.75 107 ASP A C 1
ATOM 853 O O . ASP A 1 107 ? -1.328 5.899 14.884 1.00 95.75 107 ASP A O 1
ATOM 857 N N . SER A 1 108 ? 0.067 5.010 16.408 1.00 95.94 108 SER A N 1
ATOM 858 C CA . SER A 1 108 ? 1.299 5.429 15.734 1.00 95.94 108 SER A CA 1
ATOM 859 C C . SER A 1 108 ? 1.588 4.586 14.489 1.00 95.94 108 SER A C 1
ATOM 861 O O . SER A 1 108 ? 1.918 5.146 13.444 1.00 95.94 108 SER A O 1
ATOM 863 N N . ILE A 1 109 ? 1.386 3.263 14.544 1.00 97.00 109 ILE A N 1
ATOM 864 C CA . ILE A 1 109 ? 1.515 2.399 13.360 1.00 97.00 109 ILE A CA 1
ATOM 865 C C . ILE A 1 109 ? 0.416 2.704 12.345 1.00 97.00 109 ILE A C 1
ATOM 867 O O . ILE A 1 109 ? 0.692 2.788 11.152 1.00 97.00 109 ILE A O 1
ATOM 871 N N . LEU A 1 110 ? -0.820 2.917 12.796 1.00 98.06 110 LEU A N 1
ATOM 872 C CA . LEU A 1 110 ? -1.904 3.288 11.890 1.00 98.06 110 LEU A CA 1
ATOM 873 C C . LEU A 1 110 ? -1.630 4.617 11.177 1.00 98.06 110 LEU A C 1
ATOM 875 O O . LEU A 1 110 ? -1.957 4.735 10.003 1.00 98.06 110 LEU A O 1
ATOM 879 N N . GLU A 1 111 ? -1.011 5.593 11.845 1.00 96.88 111 GLU A N 1
ATOM 880 C CA . GLU A 1 111 ? -0.607 6.845 11.191 1.00 96.88 111 GLU A CA 1
ATOM 881 C C . GLU A 1 111 ? 0.488 6.610 10.139 1.00 96.88 111 GLU A C 1
ATOM 883 O O . GLU A 1 111 ? 0.396 7.132 9.031 1.00 96.88 111 GLU A O 1
ATOM 888 N N . GLU A 1 112 ? 1.489 5.775 10.440 1.00 96.38 112 GLU A N 1
ATOM 889 C CA . GLU A 1 112 ? 2.523 5.399 9.467 1.00 96.38 112 GLU A CA 1
ATOM 890 C C . GLU A 1 112 ?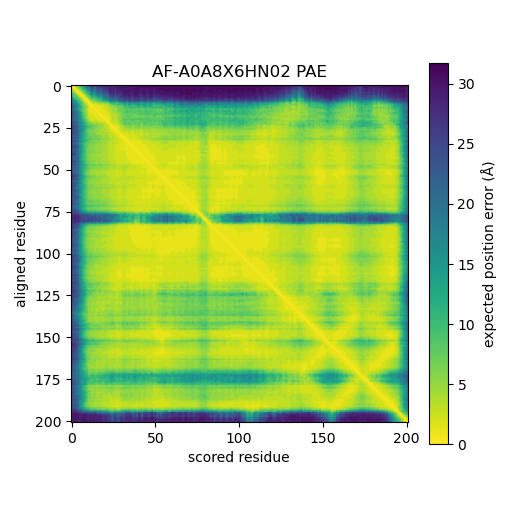 1.905 4.736 8.223 1.00 96.38 112 GLU A C 1
ATOM 892 O O . GLU A 1 112 ? 2.294 5.071 7.101 1.00 96.38 112 GLU A O 1
ATOM 897 N N . LEU A 1 113 ? 0.927 3.839 8.412 1.00 97.19 113 LEU A N 1
ATOM 898 C CA . LEU A 1 113 ? 0.204 3.187 7.318 1.00 97.19 113 LEU A CA 1
ATOM 899 C C . LEU A 1 113 ? -0.627 4.189 6.508 1.00 97.19 113 LEU A C 1
ATOM 901 O O . LEU A 1 113 ? -0.573 4.164 5.284 1.00 97.19 113 LEU A O 1
ATOM 905 N N . VAL A 1 114 ? -1.346 5.103 7.161 1.00 97.50 114 VAL A N 1
ATOM 906 C CA . VAL A 1 114 ? -2.123 6.149 6.474 1.00 97.50 114 VAL A CA 1
ATOM 907 C C . VAL A 1 114 ? -1.236 7.014 5.578 1.00 97.50 114 VAL A C 1
ATOM 909 O O . VAL A 1 114 ? -1.610 7.309 4.446 1.00 97.50 114 VAL A O 1
ATOM 912 N N . ILE A 1 115 ? -0.054 7.401 6.057 1.00 95.69 115 ILE A N 1
ATOM 913 C CA . ILE A 1 115 ? 0.824 8.315 5.317 1.00 95.69 115 ILE A CA 1
ATOM 914 C C . ILE A 1 115 ? 1.593 7.589 4.208 1.00 95.69 115 ILE A C 1
ATOM 916 O O . ILE A 1 115 ? 1.797 8.157 3.135 1.00 95.69 115 ILE A O 1
ATOM 920 N N . ASN A 1 116 ? 2.027 6.344 4.440 1.00 95.44 116 ASN A N 1
ATOM 921 C CA . ASN A 1 116 ? 3.017 5.694 3.574 1.00 95.44 116 ASN A CA 1
ATOM 922 C C . ASN A 1 116 ? 2.536 4.410 2.887 1.00 95.44 116 ASN A C 1
ATOM 924 O O . ASN A 1 116 ? 3.125 4.024 1.882 1.00 95.44 116 ASN A O 1
ATOM 928 N N . CYS A 1 117 ? 1.488 3.740 3.368 1.00 94.94 117 CYS A N 1
ATOM 929 C CA . CYS A 1 117 ? 0.966 2.516 2.749 1.00 94.94 117 CYS A CA 1
ATOM 930 C C . CYS A 1 117 ? 0.030 2.851 1.575 1.00 94.94 117 CYS A C 1
ATOM 932 O O . CYS A 1 117 ? -1.173 2.608 1.624 1.00 94.94 117 CYS A O 1
ATOM 934 N N . ASN A 1 118 ? 0.589 3.495 0.550 1.00 92.50 118 ASN A N 1
ATOM 935 C CA . ASN A 1 118 ? -0.114 3.985 -0.635 1.00 92.50 118 ASN A CA 1
ATOM 936 C C . ASN A 1 118 ? 0.845 4.118 -1.839 1.00 92.50 118 ASN A C 1
ATOM 938 O O . ASN A 1 118 ? 2.049 3.852 -1.710 1.00 92.50 118 ASN A O 1
ATOM 942 N N . GLN A 1 119 ? 0.330 4.568 -2.991 1.00 87.25 119 GLN A N 1
ATOM 943 C CA . GLN A 1 119 ? 1.098 4.679 -4.235 1.00 87.25 119 GLN A CA 1
ATOM 944 C C . GLN A 1 119 ? 2.274 5.654 -4.150 1.00 87.25 119 GLN A C 1
ATOM 946 O O . GLN A 1 119 ? 3.259 5.454 -4.851 1.00 87.25 119 GLN A O 1
ATOM 951 N N . ALA A 1 120 ? 2.213 6.677 -3.290 1.00 86.88 120 ALA A N 1
ATOM 952 C CA . ALA A 1 120 ? 3.278 7.669 -3.123 1.00 86.88 120 ALA A CA 1
ATOM 953 C C . ALA A 1 120 ? 4.348 7.272 -2.087 1.00 86.88 120 ALA A C 1
ATOM 955 O O . ALA A 1 120 ? 5.392 7.924 -2.017 1.00 86.88 120 ALA A O 1
ATOM 956 N N . GLY A 1 121 ? 4.092 6.240 -1.279 1.00 89.50 121 GLY A N 1
ATOM 957 C CA . GLY A 1 121 ? 5.015 5.729 -0.267 1.00 89.50 121 GLY A CA 1
ATOM 958 C C . GLY A 1 121 ? 5.583 4.362 -0.642 1.00 89.50 121 GLY A C 1
ATOM 959 O O . GLY A 1 121 ? 6.424 4.247 -1.538 1.00 89.50 121 GLY A O 1
ATOM 960 N N . TYR A 1 122 ? 5.127 3.321 0.056 1.00 89.31 122 TYR A N 1
ATOM 961 C CA . TYR A 1 122 ? 5.654 1.954 -0.016 1.00 89.31 122 TYR A CA 1
ATOM 962 C C . TYR A 1 122 ? 5.708 1.406 -1.442 1.00 89.31 122 TYR A C 1
ATOM 964 O O . TYR A 1 122 ? 6.615 0.647 -1.780 1.00 89.31 122 TYR A O 1
ATOM 972 N N . GLU A 1 123 ? 4.766 1.812 -2.287 1.00 83.00 123 GLU A N 1
ATOM 973 C CA . GLU A 1 123 ? 4.695 1.375 -3.673 1.00 83.00 123 GLU A CA 1
ATOM 974 C C . GLU A 1 123 ? 5.617 2.171 -4.617 1.00 83.00 123 GLU A C 1
ATOM 976 O O . GLU A 1 123 ? 6.243 1.575 -5.501 1.00 83.00 123 GLU A O 1
ATOM 981 N N . ALA A 1 124 ? 5.730 3.493 -4.443 1.00 82.50 124 ALA A N 1
ATOM 982 C CA . ALA A 1 124 ? 6.567 4.341 -5.297 1.00 82.50 124 ALA A CA 1
ATOM 983 C C . ALA A 1 124 ? 8.047 3.972 -5.192 1.00 82.50 124 ALA A C 1
ATOM 985 O O . ALA A 1 124 ? 8.741 3.935 -6.209 1.00 82.50 124 ALA A O 1
ATOM 986 N N . GLY A 1 125 ? 8.525 3.690 -3.975 1.00 78.12 125 GLY A N 1
ATOM 987 C CA . GLY A 1 125 ? 9.950 3.500 -3.711 1.00 78.12 125 GLY A CA 1
ATOM 988 C C . GLY A 1 125 ? 10.584 2.445 -4.618 1.00 78.12 125 GLY A C 1
ATOM 989 O O . GLY A 1 125 ? 11.581 2.718 -5.285 1.00 78.12 125 GLY A O 1
ATOM 990 N N . VAL A 1 126 ? 9.984 1.253 -4.699 1.00 76.19 126 VAL A N 1
ATOM 991 C CA . VAL A 1 126 ? 10.529 0.154 -5.516 1.00 76.19 126 VAL A CA 1
ATOM 992 C C . VAL A 1 126 ? 10.426 0.458 -7.008 1.00 76.19 126 VAL A C 1
ATOM 994 O O . VAL A 1 126 ? 11.382 0.214 -7.745 1.00 76.19 126 VAL A O 1
ATOM 997 N N . HIS A 1 127 ? 9.303 1.027 -7.455 1.00 81.94 127 HIS A N 1
ATOM 998 C CA . HIS A 1 127 ? 9.116 1.371 -8.862 1.00 81.94 127 HIS A CA 1
ATOM 999 C C . HIS A 1 127 ? 10.151 2.399 -9.340 1.00 81.94 127 HIS A C 1
ATOM 1001 O O . HIS A 1 127 ? 10.783 2.178 -10.369 1.00 81.94 127 HIS A O 1
ATOM 1007 N N . ILE A 1 128 ? 10.369 3.480 -8.583 1.00 83.12 128 ILE A N 1
ATOM 1008 C CA . ILE A 1 128 ? 11.304 4.558 -8.947 1.00 83.12 128 ILE A CA 1
ATOM 1009 C C . ILE A 1 128 ? 12.730 4.025 -9.098 1.00 83.12 128 ILE A C 1
ATOM 1011 O O . ILE A 1 128 ? 13.406 4.328 -10.081 1.00 83.12 128 ILE A O 1
ATOM 1015 N N . GLU A 1 129 ? 13.186 3.214 -8.144 1.00 80.62 129 GLU A N 1
ATOM 1016 C CA . GLU A 1 129 ? 14.552 2.688 -8.155 1.00 80.62 129 GLU A CA 1
ATOM 1017 C C . GLU A 1 129 ? 14.767 1.725 -9.324 1.00 80.62 129 GLU A C 1
ATOM 1019 O O . GLU A 1 129 ? 15.701 1.897 -10.107 1.00 80.62 129 GLU A O 1
ATOM 10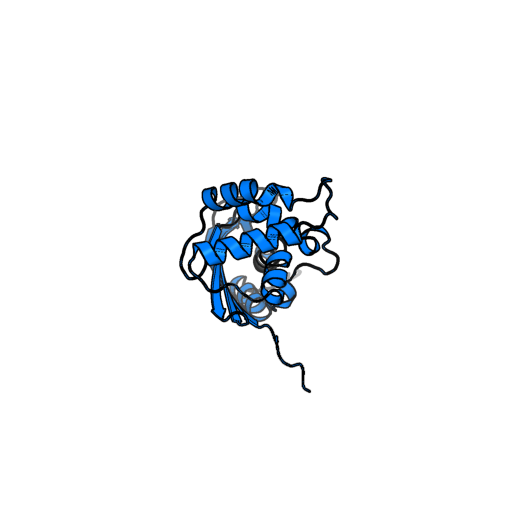24 N N . PHE A 1 130 ? 13.854 0.767 -9.513 1.00 83.62 130 PHE A N 1
ATOM 1025 C CA . PHE A 1 130 ? 13.976 -0.208 -10.594 1.00 83.62 130 PHE A CA 1
ATOM 1026 C C . PHE A 1 130 ? 13.854 0.465 -11.965 1.00 83.62 130 PHE A C 1
ATOM 1028 O O . PHE A 1 130 ? 14.649 0.175 -12.860 1.00 83.62 130 PHE A O 1
ATOM 1035 N N . GLN A 1 131 ? 12.914 1.401 -12.129 1.00 86.69 131 GLN A N 1
ATOM 1036 C CA . GLN A 1 131 ? 12.759 2.158 -13.371 1.00 86.69 131 GLN A CA 1
ATOM 1037 C C . GLN A 1 131 ? 14.014 2.988 -13.684 1.00 86.69 131 GLN A C 1
ATOM 1039 O O . GLN A 1 131 ? 14.428 3.078 -14.843 1.00 86.69 131 GLN A O 1
ATOM 1044 N N . GLY A 1 132 ? 14.665 3.542 -12.657 1.00 85.50 132 GLY A N 1
ATOM 1045 C CA . GLY A 1 132 ? 15.941 4.242 -12.778 1.00 85.50 132 GLY A CA 1
ATOM 1046 C C . GLY A 1 132 ? 17.038 3.376 -13.405 1.00 85.50 132 GLY A C 1
ATOM 1047 O O . GLY A 1 132 ? 17.648 3.800 -14.383 1.00 85.50 132 GLY A O 1
ATOM 1048 N N . ALA A 1 133 ? 17.262 2.154 -12.909 1.00 83.69 133 ALA A N 1
ATOM 1049 C CA . ALA A 1 133 ? 18.206 1.212 -13.529 1.00 83.69 133 ALA A CA 1
ATOM 1050 C C . ALA A 1 133 ? 17.784 0.782 -14.939 1.00 83.69 133 ALA A C 1
ATOM 1052 O O . ALA A 1 133 ? 18.590 0.799 -15.866 1.00 83.69 133 ALA A O 1
ATOM 1053 N N . LEU A 1 134 ? 16.524 0.389 -15.112 1.00 86.69 134 LEU A N 1
ATOM 1054 C CA . LEU A 1 134 ? 16.024 -0.182 -16.364 1.00 86.69 134 LEU A CA 1
ATOM 1055 C C . LEU A 1 134 ? 16.076 0.815 -17.526 1.00 86.69 134 LEU A C 1
ATOM 1057 O O . LEU A 1 134 ? 16.469 0.453 -18.639 1.00 86.69 134 LEU A O 1
ATOM 1061 N N . SER A 1 135 ? 15.774 2.086 -17.257 1.00 87.00 135 SER A N 1
ATOM 1062 C CA . SER A 1 135 ? 15.798 3.144 -18.271 1.00 87.00 135 SER A CA 1
ATOM 1063 C C . SER A 1 135 ? 17.185 3.368 -18.894 1.00 87.00 135 SER A C 1
ATOM 1065 O O . SER A 1 135 ? 17.273 3.709 -20.073 1.00 87.00 135 SER A O 1
ATOM 1067 N N . GLN A 1 136 ? 18.280 3.077 -18.175 1.00 85.00 136 GLN A N 1
ATOM 1068 C CA . GLN A 1 136 ? 19.654 3.155 -18.710 1.00 85.00 136 GLN A CA 1
ATOM 1069 C C . GLN A 1 136 ? 19.920 2.136 -19.835 1.00 85.00 136 GLN A C 1
ATOM 1071 O O . GLN A 1 136 ? 20.843 2.288 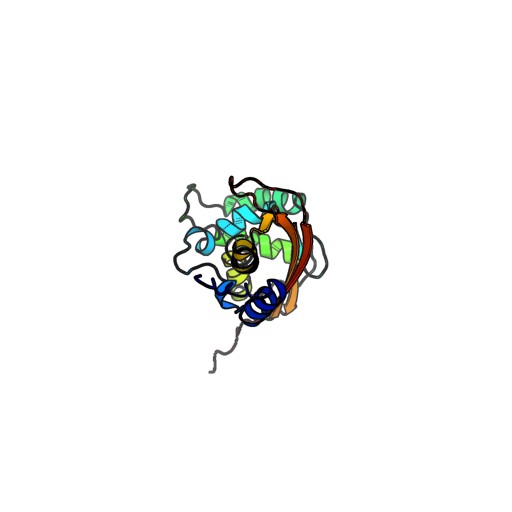-20.651 1.00 85.00 136 GLN A O 1
ATOM 1076 N N . HIS A 1 137 ? 19.076 1.107 -19.900 1.00 85.75 137 HIS A N 1
ATOM 1077 C CA . HIS A 1 137 ? 19.147 0.007 -20.849 1.00 85.75 137 HIS A CA 1
ATOM 1078 C C . HIS A 1 137 ? 17.921 -0.060 -21.769 1.00 85.75 137 HIS A C 1
ATOM 1080 O O . HIS A 1 137 ? 17.677 -1.102 -22.368 1.00 85.75 137 HIS A O 1
ATOM 1086 N N . SER A 1 138 ? 17.183 1.049 -21.918 1.00 90.00 138 SER A N 1
ATOM 1087 C CA . SER A 1 138 ? 15.988 1.122 -22.770 1.00 90.00 138 SER A CA 1
ATOM 1088 C C . SER A 1 138 ? 14.903 0.127 -22.351 1.00 90.00 138 SER A C 1
ATOM 1090 O O . SER A 1 138 ? 14.246 -0.472 -23.199 1.00 90.00 138 SER A O 1
ATOM 1092 N N . PHE A 1 139 ? 14.714 -0.055 -21.044 1.00 90.75 139 PHE A N 1
ATOM 1093 C CA . PHE A 1 139 ? 13.623 -0.846 -20.487 1.00 90.75 139 PHE A CA 1
ATOM 1094 C C . PHE A 1 139 ? 12.690 0.012 -19.632 1.00 90.75 139 PHE A C 1
ATOM 1096 O O . PHE A 1 139 ? 13.109 0.981 -18.994 1.00 90.75 139 PHE A O 1
ATOM 1103 N N . ILE A 1 140 ? 11.417 -0.370 -19.605 1.00 91.12 140 ILE A N 1
ATOM 1104 C CA . ILE A 1 140 ? 10.371 0.314 -18.846 1.00 91.12 140 ILE A CA 1
ATOM 1105 C C . ILE A 1 140 ? 9.437 -0.686 -18.170 1.00 91.12 140 ILE A C 1
ATOM 1107 O O . ILE A 1 140 ? 9.139 -1.744 -18.725 1.00 91.12 140 ILE A O 1
ATOM 1111 N N . ILE A 1 141 ? 9.024 -0.349 -16.950 1.00 90.00 141 ILE A N 1
ATOM 1112 C CA . ILE A 1 141 ? 8.020 -1.072 -16.175 1.00 90.00 141 ILE A CA 1
ATOM 1113 C C . ILE A 1 141 ? 6.652 -0.494 -16.517 1.00 90.00 141 ILE A C 1
ATOM 1115 O O . ILE A 1 141 ? 6.431 0.694 -16.293 1.00 90.00 141 ILE A O 1
ATOM 1119 N N . GLU A 1 142 ? 5.729 -1.341 -16.966 1.00 87.06 142 GLU A N 1
ATOM 1120 C CA . GLU A 1 142 ? 4.358 -0.931 -17.288 1.00 87.06 142 GLU A CA 1
ATOM 1121 C C . GLU A 1 142 ? 3.345 -1.731 -16.465 1.00 87.06 142 GLU A C 1
ATOM 1123 O O . GLU A 1 142 ? 3.470 -2.948 -16.334 1.00 87.06 142 GLU A O 1
ATOM 1128 N N . SER A 1 143 ? 2.343 -1.037 -15.913 1.00 85.44 143 SER A N 1
ATOM 1129 C CA . SER A 1 143 ? 1.206 -1.620 -15.175 1.00 85.44 143 SER A CA 1
ATOM 1130 C C . SER A 1 143 ? 1.580 -2.748 -14.192 1.00 85.44 143 SER A C 1
ATOM 1132 O O . SER A 1 143 ? 1.094 -3.870 -14.327 1.00 85.44 143 SER A O 1
ATOM 1134 N N . PRO A 1 144 ? 2.446 -2.477 -13.201 1.00 88.44 144 PRO A N 1
ATOM 1135 C CA . PRO A 1 144 ? 2.847 -3.483 -12.225 1.00 88.44 144 PRO A CA 1
ATOM 1136 C C . PRO A 1 144 ? 1.659 -3.976 -11.387 1.00 88.44 144 PRO A C 1
ATOM 1138 O O . PRO A 1 144 ? 0.890 -3.171 -10.861 1.00 88.44 144 PRO A O 1
ATOM 1141 N N . GLU A 1 145 ? 1.559 -5.292 -11.211 1.00 89.81 145 GLU A N 1
ATOM 1142 C CA . GLU A 1 145 ? 0.607 -5.917 -10.287 1.00 89.81 145 GLU A CA 1
ATOM 1143 C C . GLU A 1 145 ? 1.232 -5.988 -8.897 1.00 89.81 145 GLU A C 1
ATOM 1145 O O . GLU A 1 145 ? 2.402 -6.364 -8.762 1.00 89.81 145 GLU A O 1
ATOM 1150 N N . LYS A 1 146 ? 0.479 -5.601 -7.864 1.00 88.94 146 LYS A N 1
ATOM 1151 C CA . LYS A 1 146 ? 1.023 -5.431 -6.513 1.00 88.94 146 LYS A CA 1
ATOM 1152 C C . LYS A 1 146 ? 0.029 -5.874 -5.462 1.00 88.94 146 LYS A C 1
ATOM 1154 O O . LYS A 1 146 ? -1.145 -5.528 -5.533 1.00 88.94 146 LYS A O 1
ATOM 1159 N N . VAL A 1 147 ? 0.535 -6.570 -4.454 1.00 94.62 147 VAL A N 1
ATOM 1160 C CA . VAL A 1 147 ? -0.233 -6.956 -3.274 1.00 94.62 147 VAL A CA 1
ATOM 1161 C C . VAL A 1 147 ? 0.529 -6.513 -2.038 1.00 94.62 147 VAL A C 1
ATOM 1163 O O . VAL A 1 147 ? 1.669 -6.929 -1.817 1.00 94.62 147 VAL A O 1
ATOM 1166 N N . ILE A 1 148 ? -0.114 -5.687 -1.215 1.00 95.44 148 ILE A N 1
ATOM 1167 C CA . ILE A 1 148 ? 0.413 -5.325 0.098 1.00 95.44 148 ILE A CA 1
ATOM 1168 C C . ILE A 1 148 ? -0.174 -6.270 1.140 1.00 95.44 148 ILE A C 1
ATOM 1170 O O . ILE A 1 148 ? -1.369 -6.238 1.436 1.00 95.44 148 ILE A O 1
ATOM 1174 N N . SER A 1 149 ? 0.686 -7.100 1.716 1.00 97.56 149 SER A N 1
ATOM 1175 C CA . SER A 1 149 ? 0.375 -7.934 2.869 1.00 97.56 149 SER A CA 1
ATOM 1176 C C . SER A 1 149 ? 0.806 -7.230 4.152 1.00 97.56 149 SER A C 1
ATOM 1178 O O . SER A 1 149 ? 1.933 -6.744 4.251 1.00 97.56 149 SER A O 1
ATOM 1180 N N . ILE A 1 150 ? -0.085 -7.161 5.135 1.00 97.88 150 ILE A N 1
ATOM 1181 C CA . ILE A 1 150 ? 0.166 -6.534 6.430 1.00 97.88 150 ILE A CA 1
ATOM 1182 C C . ILE A 1 150 ? -0.215 -7.526 7.523 1.00 97.88 150 ILE A C 1
ATOM 1184 O O . ILE A 1 150 ? -1.388 -7.848 7.703 1.00 97.88 150 ILE A O 1
ATOM 1188 N N . ASP A 1 151 ? 0.776 -7.983 8.277 1.00 97.56 151 ASP A N 1
ATOM 1189 C CA . ASP A 1 151 ? 0.589 -8.944 9.356 1.00 97.56 151 ASP A CA 1
ATOM 1190 C C . ASP A 1 151 ? 0.818 -8.253 10.700 1.00 97.56 151 ASP A C 1
ATOM 1192 O O . ASP A 1 151 ? 1.942 -7.897 11.068 1.00 97.56 151 ASP A O 1
ATOM 1196 N N . CYS A 1 152 ? -0.262 -8.053 11.454 1.00 95.69 152 CYS A N 1
ATOM 1197 C CA . CYS A 1 152 ? -0.189 -7.544 12.816 1.00 95.69 152 CYS A CA 1
ATOM 1198 C C . CYS A 1 152 ? 0.144 -8.693 13.772 1.00 95.69 152 CYS A C 1
ATOM 1200 O O . CYS A 1 152 ? -0.685 -9.577 14.003 1.00 95.69 152 CYS A O 1
ATOM 1202 N N . VAL A 1 153 ? 1.370 -8.675 14.304 1.00 90.12 153 VAL A N 1
ATOM 1203 C CA . VAL A 1 153 ? 1.878 -9.649 15.285 1.00 90.12 153 VAL A CA 1
ATOM 1204 C C . VAL A 1 153 ? 1.532 -9.201 16.706 1.00 90.12 153 VAL A C 1
ATOM 1206 O O . VAL A 1 153 ? 1.235 -10.031 17.562 1.00 90.12 153 VAL A O 1
ATOM 1209 N N . SER A 1 154 ? 1.598 -7.891 16.953 1.00 93.12 154 SER A N 1
ATOM 1210 C CA . SER A 1 154 ? 1.098 -7.227 18.158 1.00 93.12 154 SER A CA 1
ATOM 1211 C C . SER A 1 154 ? 0.744 -5.775 17.844 1.00 93.12 154 SER A C 1
ATOM 1213 O O . SER A 1 154 ? 1.176 -5.254 16.814 1.00 93.12 154 SER A O 1
ATOM 1215 N N . GLN A 1 155 ? 0.038 -5.071 18.740 1.00 93.31 155 GLN A N 1
ATOM 1216 C CA . GLN A 1 155 ? -0.312 -3.657 18.504 1.00 93.31 155 GLN A CA 1
ATOM 1217 C C . GLN A 1 155 ? 0.891 -2.779 18.117 1.00 93.31 155 GLN A C 1
ATOM 1219 O O . GLN A 1 155 ? 0.746 -1.853 17.329 1.00 93.31 155 GLN A O 1
ATOM 1224 N N . ASN A 1 156 ? 2.083 -3.087 18.633 1.00 94.50 156 ASN A N 1
ATOM 1225 C CA . ASN A 1 156 ? 3.301 -2.304 18.412 1.00 94.50 156 ASN A CA 1
ATOM 1226 C C . ASN A 1 156 ? 4.272 -2.955 17.417 1.00 94.50 156 ASN A C 1
ATOM 1228 O O . ASN A 1 156 ? 5.409 -2.495 17.299 1.00 94.50 156 ASN A O 1
ATOM 1232 N N . ASN A 1 157 ? 3.870 -4.027 16.730 1.00 94.81 157 ASN A N 1
ATOM 1233 C CA . ASN A 1 157 ? 4.714 -4.756 15.792 1.00 94.81 157 ASN A CA 1
ATOM 1234 C C . ASN A 1 157 ? 3.894 -5.281 14.608 1.00 94.81 157 ASN A C 1
ATOM 1236 O O . ASN A 1 157 ? 3.105 -6.221 14.738 1.00 94.81 157 ASN A O 1
ATOM 1240 N N . VAL A 1 158 ? 4.129 -4.678 13.446 1.00 96.75 158 VAL A N 1
ATOM 1241 C CA . VAL A 1 158 ? 3.457 -5.022 12.194 1.00 96.75 158 VAL A CA 1
ATOM 1242 C C . VAL A 1 158 ? 4.502 -5.340 11.136 1.00 96.75 158 VAL A C 1
ATOM 1244 O O . VAL A 1 158 ? 5.378 -4.517 10.868 1.00 96.75 158 VAL A O 1
ATOM 1247 N N . SER A 1 159 ? 4.406 -6.517 10.521 1.00 96.88 159 SER A N 1
ATOM 1248 C CA . SER A 1 159 ? 5.168 -6.836 9.315 1.00 96.88 159 SER A CA 1
ATOM 1249 C C . SER A 1 159 ? 4.413 -6.338 8.089 1.00 96.88 159 SER A C 1
ATOM 1251 O O . SER A 1 159 ? 3.196 -6.493 8.003 1.00 96.88 159 SER A O 1
ATOM 1253 N N . VAL A 1 160 ? 5.127 -5.732 7.149 1.00 95.38 160 VAL A N 1
ATOM 1254 C CA . VAL A 1 160 ? 4.591 -5.294 5.864 1.00 95.38 160 VAL A CA 1
ATOM 1255 C C . VAL A 1 160 ? 5.416 -5.947 4.772 1.00 95.38 160 VAL A C 1
ATOM 1257 O O . VAL A 1 160 ? 6.644 -5.841 4.759 1.00 95.38 160 VAL A O 1
ATOM 1260 N N . LYS A 1 161 ? 4.726 -6.591 3.838 1.00 94.62 161 LYS A N 1
ATOM 1261 C CA . LYS A 1 161 ? 5.313 -7.202 2.656 1.00 94.62 161 LYS A CA 1
ATOM 1262 C C . LYS A 1 161 ? 4.613 -6.682 1.408 1.00 94.62 161 LYS A C 1
ATOM 1264 O O . LYS A 1 161 ? 3.393 -6.726 1.317 1.00 94.62 161 LYS A O 1
ATOM 1269 N N . SER A 1 162 ? 5.385 -6.190 0.453 1.00 91.50 162 SER A N 1
ATOM 1270 C CA . SER A 1 162 ? 4.914 -5.768 -0.862 1.00 91.50 162 SER A CA 1
ATOM 1271 C C . SER A 1 162 ? 5.422 -6.759 -1.897 1.00 91.50 162 SER A C 1
ATOM 1273 O O . SER A 1 162 ? 6.611 -6.754 -2.224 1.00 91.50 162 SER A O 1
ATOM 1275 N N . ASP A 1 163 ? 4.532 -7.632 -2.365 1.00 92.12 163 ASP A N 1
ATOM 1276 C CA . ASP A 1 163 ? 4.798 -8.550 -3.470 1.00 92.12 163 ASP A CA 1
ATOM 1277 C C . ASP A 1 163 ? 4.404 -7.870 -4.781 1.00 92.12 163 ASP A C 1
ATOM 1279 O O . ASP A 1 163 ? 3.304 -7.329 -4.906 1.00 92.12 163 ASP A O 1
ATOM 1283 N N . MET A 1 164 ? 5.309 -7.883 -5.757 1.00 90.06 164 MET A N 1
ATOM 1284 C CA . MET A 1 164 ? 5.131 -7.183 -7.024 1.00 90.06 164 MET A CA 1
ATOM 1285 C C . MET A 1 164 ? 5.542 -8.053 -8.202 1.00 90.06 164 MET A C 1
ATOM 1287 O O . MET A 1 164 ? 6.613 -8.665 -8.207 1.00 90.06 164 MET A O 1
ATOM 1291 N N . THR A 1 165 ? 4.722 -8.014 -9.244 1.00 92.25 165 THR A N 1
ATOM 1292 C CA . THR A 1 165 ? 5.087 -8.471 -10.582 1.00 92.25 165 THR A CA 1
ATOM 1293 C C . THR A 1 165 ? 5.286 -7.237 -11.445 1.00 92.25 165 THR A C 1
ATOM 1295 O O . THR A 1 165 ? 4.387 -6.407 -11.571 1.00 92.25 165 THR A O 1
ATOM 1298 N N . LEU A 1 166 ? 6.484 -7.091 -12.008 1.00 90.31 166 LEU A N 1
ATOM 1299 C CA . LEU A 1 166 ? 6.896 -5.943 -12.809 1.00 90.31 166 LEU A CA 1
ATOM 1300 C C . LEU A 1 166 ? 7.057 -6.385 -14.273 1.00 90.31 166 LEU A C 1
ATOM 1302 O O . LEU A 1 166 ? 8.094 -6.961 -14.620 1.00 90.31 166 LEU A O 1
ATOM 1306 N N . PRO A 1 167 ? 6.060 -6.141 -15.139 1.00 93.19 167 PRO A N 1
ATOM 1307 C CA . PRO A 1 167 ? 6.189 -6.379 -16.570 1.00 93.19 167 PRO A CA 1
ATOM 1308 C C . PRO A 1 167 ? 7.245 -5.450 -17.171 1.00 93.19 167 PRO A C 1
ATOM 1310 O O . PRO A 1 167 ? 7.120 -4.227 -17.100 1.00 93.19 167 PRO A O 1
ATOM 1313 N N . ILE A 1 168 ? 8.287 -6.030 -17.764 1.00 91.56 168 ILE A N 1
ATOM 1314 C CA . ILE A 1 168 ? 9.387 -5.285 -18.378 1.00 91.56 168 ILE A CA 1
ATOM 1315 C C . ILE A 1 168 ? 9.180 -5.246 -19.885 1.00 91.56 168 ILE A C 1
ATOM 1317 O O . ILE A 1 168 ? 9.109 -6.290 -20.534 1.00 91.56 168 ILE A O 1
ATOM 1321 N N . PHE A 1 169 ? 9.143 -4.046 -20.449 1.00 93.69 169 PHE A N 1
ATOM 1322 C CA . PHE A 1 169 ? 9.036 -3.811 -21.884 1.00 93.69 169 PHE A CA 1
ATOM 1323 C C . PHE A 1 169 ? 10.295 -3.141 -22.412 1.00 93.69 169 PHE A C 1
ATOM 1325 O O . PHE A 1 169 ? 10.952 -2.368 -21.710 1.00 93.69 169 PHE A O 1
ATOM 1332 N N . PHE A 1 170 ? 10.618 -3.404 -23.675 1.00 92.88 170 PHE A N 1
ATOM 1333 C CA . PHE A 1 170 ? 11.591 -2.583 -24.380 1.00 92.88 170 PHE A CA 1
ATOM 1334 C C . PHE A 1 170 ? 11.001 -1.192 -24.629 1.00 92.88 170 PHE A C 1
ATOM 1336 O O . PHE A 1 170 ? 9.880 -1.066 -25.114 1.00 92.88 170 PHE A O 1
ATOM 1343 N N . GLN A 1 171 ? 11.755 -0.143 -24.332 1.00 89.94 171 GLN A N 1
ATOM 1344 C CA . GLN A 1 171 ? 11.388 1.231 -24.638 1.00 89.94 171 GLN A CA 1
ATOM 1345 C C . GLN A 1 171 ? 12.012 1.625 -25.976 1.00 89.94 171 GLN A C 1
ATOM 1347 O O . GLN A 1 171 ? 13.235 1.695 -26.117 1.00 89.94 171 GLN A O 1
ATOM 1352 N N . ARG A 1 172 ? 11.167 1.884 -26.976 1.00 87.94 172 ARG A N 1
ATOM 1353 C CA . ARG A 1 172 ? 11.626 2.333 -28.293 1.00 87.94 172 ARG A CA 1
ATOM 1354 C C . ARG A 1 172 ? 12.120 3.777 -28.226 1.00 87.94 172 ARG A C 1
ATOM 1356 O O . ARG A 1 172 ? 11.719 4.562 -27.370 1.00 87.94 172 ARG A O 1
ATOM 1363 N N . SER A 1 173 ? 12.974 4.149 -29.178 1.00 84.38 173 SER A N 1
ATOM 1364 C CA . SER A 1 173 ? 13.540 5.502 -29.278 1.00 84.38 173 SER A CA 1
ATOM 1365 C C . SER A 1 173 ? 12.502 6.597 -29.549 1.00 84.38 173 SER A C 1
ATOM 1367 O O . SER A 1 173 ? 12.786 7.766 -29.321 1.00 84.38 173 SER A O 1
ATOM 1369 N N . ASP A 1 174 ? 11.319 6.232 -30.045 1.00 86.00 174 ASP A N 1
ATOM 1370 C CA . ASP A 1 174 ? 10.178 7.134 -30.247 1.00 86.00 174 ASP A CA 1
ATOM 1371 C C . ASP A 1 174 ? 9.324 7.326 -28.977 1.00 86.00 174 ASP A C 1
ATOM 1373 O O . ASP A 1 174 ? 8.303 8.009 -29.016 1.00 86.00 174 ASP A O 1
ATOM 1377 N N . GLY A 1 175 ? 9.740 6.737 -27.850 1.00 78.75 175 GLY A N 1
ATOM 1378 C CA . GLY A 1 175 ? 9.039 6.804 -26.571 1.00 78.75 175 GLY A CA 1
ATOM 1379 C C . GLY A 1 175 ? 7.897 5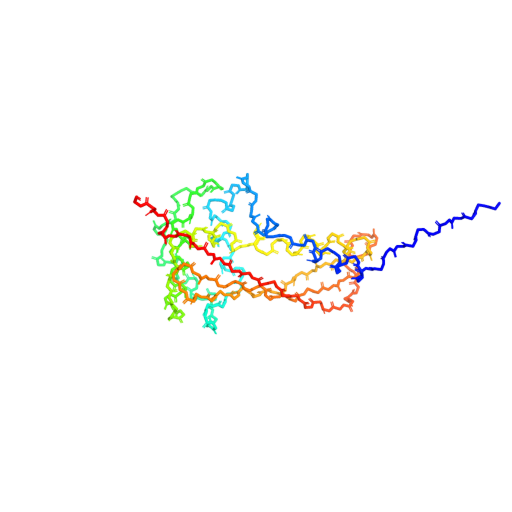.797 -26.425 1.00 78.75 175 GLY A C 1
ATOM 1380 O O . GLY A 1 175 ? 7.283 5.755 -25.362 1.00 78.75 175 GLY A O 1
ATOM 1381 N N . THR A 1 176 ? 7.617 4.976 -27.443 1.00 84.94 176 THR A N 1
ATOM 1382 C CA . THR A 1 176 ? 6.563 3.954 -27.380 1.00 84.94 176 THR A CA 1
ATOM 1383 C C . THR A 1 176 ? 7.052 2.645 -26.762 1.00 84.94 176 THR A C 1
ATOM 1385 O O . THR A 1 176 ? 8.248 2.327 -26.751 1.00 84.94 176 THR A O 1
ATOM 1388 N N . PHE A 1 177 ? 6.104 1.853 -26.261 1.00 84.81 177 PHE A N 1
ATOM 1389 C CA . PHE A 1 177 ? 6.379 0.513 -25.758 1.00 84.81 177 PHE A CA 1
ATOM 1390 C C . PHE A 1 177 ? 6.621 -0.460 -26.916 1.00 84.81 177 PHE A C 1
ATOM 1392 O O . PHE A 1 177 ? 5.841 -0.555 -27.869 1.00 84.81 177 PHE A O 1
ATOM 1399 N N . GLY A 1 178 ? 7.745 -1.161 -26.839 1.00 88.12 178 GLY A N 1
ATOM 1400 C CA . GLY A 1 178 ? 8.070 -2.306 -27.669 1.00 88.12 178 GLY A CA 1
ATOM 1401 C C . GLY A 1 178 ? 7.523 -3.601 -27.082 1.00 88.12 178 GLY A C 1
ATOM 1402 O O . GLY A 1 178 ? 6.539 -3.609 -26.346 1.00 88.12 178 GLY A O 1
ATOM 1403 N N . ASP A 1 179 ? 8.175 -4.707 -27.422 1.00 91.56 179 ASP A N 1
ATOM 1404 C CA . ASP A 1 179 ? 7.754 -6.027 -26.968 1.00 91.56 179 ASP A CA 1
ATOM 1405 C C . ASP A 1 179 ? 8.037 -6.220 -25.472 1.00 91.56 179 ASP A C 1
ATOM 1407 O O . ASP A 1 179 ? 8.999 -5.675 -24.913 1.00 91.56 179 ASP A O 1
ATOM 1411 N N . LYS A 1 180 ? 7.193 -7.032 -24.829 1.00 94.12 180 LYS A N 1
ATOM 1412 C CA . LYS A 1 180 ? 7.426 -7.498 -23.464 1.00 94.12 180 LYS A CA 1
ATOM 1413 C C . LYS A 1 180 ? 8.651 -8.408 -23.449 1.00 94.12 180 LYS A C 1
ATOM 1415 O O . LYS A 1 180 ? 8.730 -9.366 -24.214 1.00 94.12 180 LYS A O 1
ATOM 1420 N N . VAL A 1 181 ? 9.581 -8.120 -22.552 1.00 92.50 181 VAL A N 1
ATOM 1421 C CA . VAL A 1 181 ? 10.831 -8.863 -22.379 1.00 92.50 181 VAL A CA 1
ATOM 1422 C C . VAL A 1 181 ? 10.632 -9.997 -21.380 1.00 92.50 181 VAL A C 1
ATOM 1424 O O . VAL A 1 181 ? 10.928 -11.151 -21.680 1.00 92.50 181 VAL A O 1
ATOM 1427 N N . CYS A 1 182 ? 10.128 -9.674 -20.189 1.00 91.75 182 CYS A N 1
ATOM 1428 C CA . CYS A 1 182 ? 9.888 -10.635 -19.116 1.00 91.75 182 CYS A CA 1
ATOM 1429 C C . CYS A 1 182 ? 8.959 -10.055 -18.040 1.00 91.75 182 CYS A C 1
ATOM 1431 O O . CYS A 1 182 ? 8.620 -8.872 -18.066 1.00 91.75 182 CYS A O 1
ATOM 1433 N N . ASP A 1 183 ? 8.575 -10.904 -17.088 1.00 92.75 183 ASP A N 1
ATOM 1434 C CA . ASP A 1 183 ?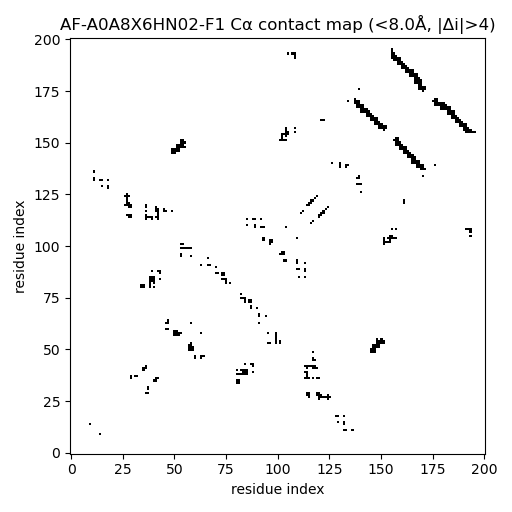 8.004 -10.494 -15.807 1.00 92.75 183 ASP A CA 1
ATOM 1435 C C . ASP A 1 183 ? 9.069 -10.627 -14.723 1.00 92.75 183 ASP A C 1
ATOM 1437 O O . ASP A 1 183 ? 9.628 -11.708 -14.520 1.00 92.75 183 ASP A O 1
ATOM 1441 N N . LEU A 1 184 ? 9.359 -9.527 -14.031 1.00 88.38 184 LEU A N 1
ATOM 1442 C CA . LEU A 1 184 ? 10.266 -9.524 -12.895 1.00 88.38 184 LEU A CA 1
ATOM 1443 C C . LEU A 1 184 ? 9.457 -9.575 -11.600 1.00 88.38 184 LEU A C 1
ATOM 1445 O O . LEU A 1 184 ? 8.732 -8.639 -11.273 1.00 88.38 184 LEU A O 1
ATOM 1449 N N . SER A 1 185 ? 9.606 -10.658 -10.846 1.00 89.50 185 SER A N 1
ATOM 1450 C CA . SER A 1 185 ? 9.049 -10.753 -9.497 1.00 89.50 185 SER A CA 1
ATOM 1451 C C . SER A 1 185 ? 9.961 -10.047 -8.499 1.00 89.50 185 SER A C 1
ATOM 1453 O O . SER A 1 185 ? 11.174 -10.265 -8.489 1.00 89.50 185 SER A O 1
ATOM 1455 N N . SER A 1 186 ? 9.373 -9.222 -7.640 1.00 85.88 186 SER A N 1
ATOM 1456 C CA . SER A 1 186 ? 10.058 -8.526 -6.556 1.00 85.88 186 SER A CA 1
ATOM 1457 C C . SER A 1 186 ? 9.239 -8.634 -5.277 1.00 85.88 186 SER A C 1
ATOM 1459 O O . SER A 1 186 ? 8.011 -8.646 -5.315 1.00 85.88 186 SER A O 1
ATOM 1461 N N . SER A 1 187 ? 9.926 -8.712 -4.143 1.00 88.31 187 SER A N 1
ATOM 1462 C CA . SER A 1 187 ? 9.308 -8.690 -2.823 1.00 88.31 187 SER A CA 1
ATOM 1463 C C . SER A 1 187 ? 10.114 -7.770 -1.928 1.00 88.31 187 SER A C 1
ATOM 1465 O O . SER A 1 187 ? 11.333 -7.911 -1.815 1.00 88.31 187 SER A O 1
ATOM 1467 N N . LEU A 1 188 ? 9.421 -6.860 -1.258 1.00 87.56 188 LEU A N 1
ATOM 1468 C CA . LEU A 1 188 ? 9.981 -6.001 -0.227 1.00 87.56 188 LEU A CA 1
ATOM 1469 C C . LEU A 1 188 ? 9.303 -6.327 1.098 1.00 87.56 188 LEU A C 1
ATOM 1471 O O . LEU A 1 188 ? 8.083 -6.262 1.182 1.00 87.56 188 LEU A O 1
ATOM 1475 N N . GLU A 1 189 ? 10.085 -6.618 2.132 1.00 92.19 189 GLU A N 1
ATOM 1476 C CA . GLU A 1 189 ? 9.573 -6.919 3.468 1.00 92.19 189 GLU A CA 1
ATOM 1477 C C . GLU A 1 189 ? 10.267 -6.052 4.519 1.00 92.19 189 GLU A C 1
ATOM 1479 O O . GLU A 1 189 ? 11.486 -5.864 4.490 1.00 92.19 189 GLU A O 1
ATOM 1484 N N . PHE A 1 190 ? 9.488 -5.508 5.450 1.00 92.38 190 PHE A N 1
ATOM 1485 C CA . PHE A 1 190 ? 9.992 -4.737 6.581 1.00 92.38 190 PHE A CA 1
ATOM 1486 C C . PHE A 1 190 ? 9.026 -4.794 7.764 1.00 92.38 190 PHE A C 1
ATOM 1488 O O . PHE A 1 190 ? 7.857 -5.141 7.633 1.00 92.38 190 PHE A O 1
ATOM 1495 N N . THR A 1 191 ? 9.512 -4.409 8.942 1.00 94.88 191 THR A N 1
ATOM 1496 C CA . THR A 1 191 ? 8.711 -4.386 10.170 1.00 94.88 191 THR A CA 1
ATOM 1497 C C . THR A 1 191 ? 8.583 -2.967 10.703 1.00 94.88 191 THR A C 1
AT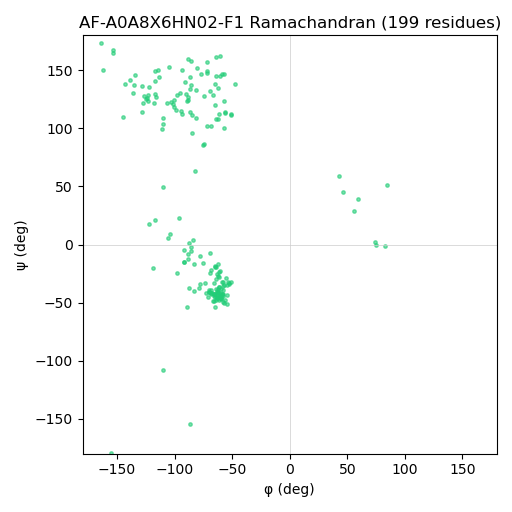OM 1499 O O . THR A 1 191 ? 9.584 -2.282 10.923 1.00 94.88 191 THR A O 1
ATOM 1502 N N . LEU A 1 192 ? 7.352 -2.555 10.985 1.00 94.50 192 LEU A N 1
ATOM 1503 C CA . LEU A 1 192 ? 7.032 -1.348 11.731 1.00 94.50 192 LEU A CA 1
ATOM 1504 C C . LEU A 1 192 ? 6.988 -1.676 13.220 1.00 94.50 192 LEU 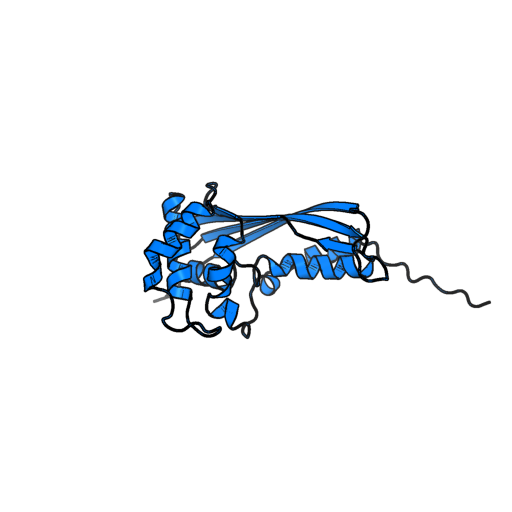A C 1
ATOM 1506 O O . LEU A 1 192 ? 6.289 -2.596 13.647 1.00 94.50 192 LEU A O 1
ATOM 1510 N N . LYS A 1 193 ? 7.739 -0.912 14.015 1.00 93.62 193 LYS A N 1
ATOM 1511 C CA . LYS A 1 193 ? 7.739 -1.023 15.474 1.00 93.62 193 LYS A CA 1
ATOM 1512 C C . LYS A 1 193 ? 7.378 0.314 16.092 1.00 93.62 193 LYS A C 1
ATOM 1514 O O . LYS A 1 193 ? 8.074 1.300 15.852 1.00 93.62 193 LYS A O 1
ATOM 1519 N N . SER A 1 194 ? 6.334 0.322 16.911 1.00 90.06 194 SER A N 1
ATOM 1520 C CA . SER A 1 194 ? 6.064 1.440 17.808 1.00 90.06 194 SER A CA 1
ATOM 1521 C C . SER A 1 194 ? 6.830 1.251 19.116 1.00 90.06 194 SER A C 1
ATOM 1523 O O . SER A 1 194 ? 6.995 0.129 19.597 1.00 90.06 194 SER A O 1
ATOM 1525 N N . GLN A 1 195 ? 7.306 2.353 19.692 1.00 78.88 195 GLN A N 1
ATOM 1526 C CA . GLN A 1 195 ? 7.905 2.377 21.028 1.00 78.88 195 GLN A CA 1
ATOM 1527 C C . GLN A 1 195 ? 6.901 2.790 22.110 1.00 78.88 195 GLN A C 1
ATOM 1529 O O . GLN A 1 195 ? 7.331 3.287 23.151 1.00 78.88 195 GLN A O 1
ATOM 1534 N N . ASP A 1 196 ? 5.596 2.620 21.873 1.00 64.56 196 ASP A N 1
ATOM 1535 C CA . ASP A 1 196 ? 4.575 2.912 22.884 1.00 64.56 196 ASP A CA 1
ATOM 1536 C C . ASP A 1 196 ? 4.967 2.196 24.200 1.00 64.56 196 ASP A C 1
ATOM 1538 O O . ASP A 1 196 ? 5.055 0.969 24.248 1.00 64.56 196 ASP A O 1
ATOM 1542 N N . ASP A 1 197 ? 5.304 3.018 25.207 1.00 48.38 197 ASP A N 1
ATOM 1543 C CA . ASP A 1 197 ? 5.931 2.733 26.514 1.00 48.38 197 ASP A CA 1
ATOM 1544 C C . ASP A 1 197 ? 7.471 2.622 26.626 1.00 48.38 197 ASP A C 1
ATOM 1546 O O . ASP A 1 197 ? 8.023 1.763 27.315 1.00 48.38 197 ASP A O 1
ATOM 1550 N N . LYS A 1 198 ? 8.196 3.624 26.113 1.00 46.88 198 LYS A N 1
ATOM 1551 C CA . LYS A 1 198 ? 9.356 4.181 26.850 1.00 46.88 198 LYS A CA 1
ATOM 1552 C C . LYS A 1 198 ? 9.092 5.594 27.373 1.00 46.88 198 LYS A C 1
ATOM 1554 O O . LYS A 1 198 ? 9.935 6.477 27.245 1.00 46.88 198 LYS A O 1
ATOM 1559 N N . ASN A 1 199 ? 7.955 5.792 28.040 1.00 35.88 199 ASN A N 1
ATOM 1560 C CA . ASN A 1 199 ? 7.917 6.766 29.128 1.00 35.88 199 ASN A CA 1
ATOM 1561 C C . ASN A 1 199 ? 8.643 6.137 30.321 1.00 35.88 199 ASN A C 1
ATOM 1563 O O . ASN A 1 199 ? 8.060 5.454 31.157 1.00 35.88 199 ASN A O 1
ATOM 1567 N N . VAL A 1 200 ? 9.961 6.322 30.318 1.00 36.72 200 VAL A N 1
ATOM 1568 C CA . VAL A 1 200 ? 10.811 6.200 31.499 1.00 36.72 200 VAL A CA 1
ATOM 1569 C C . VAL A 1 200 ? 10.240 7.169 32.538 1.00 36.72 200 VAL A C 1
ATOM 1571 O O . VAL A 1 200 ? 10.224 8.374 32.295 1.00 36.72 200 VAL A O 1
ATOM 1574 N N . THR A 1 201 ? 9.704 6.634 33.637 1.00 35.72 201 THR A N 1
ATOM 1575 C CA . THR A 1 201 ? 9.506 7.380 34.893 1.00 35.72 201 THR A CA 1
ATOM 1576 C C . THR A 1 201 ? 10.806 7.999 35.367 1.00 35.72 201 THR A C 1
ATOM 1578 O O . THR A 1 201 ? 11.825 7.270 35.303 1.00 35.72 201 THR A O 1
#

Organism: Trichonephila clavata (NCBI:txid2740835)

pLDDT: mean 87.19, std 14.22, range [35.72, 98.56]

Sequence (201 aa):
MSSSISEEKENPVVTLRTQAEKFGFSKLRAGKDNAEANSGNTAFLDFQRMDFVINGKSISRDLIAELYKEHDSLLPKSEGKNEDYRPFARKVFKEMFKYAKAEVPSDSILEELVINCNQAGYEAGVHIEFQGALSQHSFIIESPEKVISIDCVSQNNVSVKSDMTLPIFFQRSDGTFGDKVCDLSSSLEFTLKSQDDKNVT